Protein AF-A0A133Z8L7-F1 (afdb_monomer_lite)

Foldseek 3Di:
DDDDDDDDDDDDDDDDDPDPPPDPVVVVVVVVVVVVVVVVVVVVVVVVVVVVVLVVVVVVVPDPDDDDDDDDPPDPPPDPPPLPDDAAFQQAQQPCLLADFQVCNDVRVDPQWAWPDWDAQPPDPDQWGIKTKTFRNPTDADPNNGGKIKIFTHGPVRRTFKIKIKDWCSSPPQPPDDPQCCVPPVVVQCVSCVSNQKADDPNPWDDDPDQVVFWDADPVRPHTAKGKDKTKDWIDHPPAIKIKIKMWMWGCNQQPPPPHNPVPITTMMMMMIGHD

Structure (mmCIF, N/CA/C/O backbone):
data_AF-A0A133Z8L7-F1
#
_entry.id   AF-A0A133Z8L7-F1
#
loop_
_atom_site.group_PDB
_atom_site.id
_atom_site.type_symbol
_atom_site.label_atom_id
_atom_site.label_alt_id
_atom_site.label_comp_id
_atom_site.label_asym_id
_atom_site.label_entity_id
_atom_site.label_seq_id
_atom_site.pdbx_PDB_ins_code
_atom_site.Cartn_x
_atom_site.Cartn_y
_atom_site.Cartn_z
_atom_site.occupancy
_atom_site.B_iso_or_equiv
_atom_site.auth_seq_id
_atom_site.auth_comp_id
_atom_site.auth_asym_id
_atom_site.auth_atom_id
_atom_site.pdbx_PDB_model_num
ATOM 1 N N . MET A 1 1 ? -44.909 71.729 -9.665 1.00 34.19 1 MET A N 1
ATOM 2 C CA . MET A 1 1 ? -45.108 71.783 -8.201 1.00 34.19 1 MET A CA 1
ATOM 3 C C . MET A 1 1 ? -45.955 70.594 -7.789 1.00 34.19 1 MET A C 1
ATOM 5 O O . MET A 1 1 ? -46.986 70.393 -8.405 1.00 34.19 1 MET A O 1
ATOM 9 N N . SER A 1 2 ? -45.444 69.851 -6.806 1.00 34.69 2 SER A N 1
ATOM 10 C CA . SER A 1 2 ? -46.073 68.876 -5.900 1.00 34.69 2 SER A CA 1
ATOM 11 C C . SER A 1 2 ? -46.945 67.725 -6.421 1.00 34.69 2 SER A C 1
ATOM 13 O O . SER A 1 2 ? -47.842 67.872 -7.238 1.00 34.69 2 SER A O 1
ATOM 15 N N . ALA A 1 3 ? -46.627 66.562 -5.854 1.00 39.72 3 ALA A N 1
ATOM 16 C CA . ALA A 1 3 ? -47.254 65.259 -5.996 1.00 39.72 3 ALA A CA 1
ATOM 17 C C . ALA A 1 3 ? -48.658 65.188 -5.376 1.00 39.72 3 ALA A C 1
ATOM 19 O O . ALA A 1 3 ? -48.915 65.903 -4.415 1.00 39.72 3 ALA A O 1
ATOM 20 N N . ASP A 1 4 ? -49.480 64.227 -5.824 1.00 34.72 4 ASP A N 1
ATOM 21 C CA . ASP A 1 4 ? -50.024 63.233 -4.889 1.00 34.72 4 ASP A CA 1
ATOM 22 C C . ASP A 1 4 ? -50.557 61.946 -5.554 1.00 34.72 4 ASP A C 1
ATOM 24 O O . ASP A 1 4 ? -50.997 61.930 -6.703 1.00 34.72 4 ASP A O 1
ATOM 28 N N . LYS A 1 5 ? -50.440 60.844 -4.804 1.00 38.72 5 LYS A N 1
ATOM 29 C CA . LYS A 1 5 ? -50.777 59.442 -5.136 1.00 38.72 5 LYS A CA 1
ATOM 30 C C . LYS A 1 5 ? -52.279 59.149 -4.964 1.00 38.72 5 LYS A C 1
ATOM 32 O O . LYS A 1 5 ? -52.845 59.610 -3.987 1.00 38.72 5 LYS A O 1
ATOM 37 N N . HIS A 1 6 ? -52.861 58.220 -5.744 1.00 33.19 6 HIS A N 1
ATOM 38 C CA . HIS A 1 6 ? -53.142 56.823 -5.317 1.00 33.19 6 HIS A CA 1
ATOM 39 C C . HIS A 1 6 ? -53.979 55.987 -6.324 1.00 33.19 6 HIS A C 1
ATOM 41 O O . HIS A 1 6 ? -54.926 56.461 -6.934 1.00 33.19 6 HIS A O 1
ATOM 47 N N . THR A 1 7 ? -53.639 54.685 -6.365 1.00 32.53 7 THR A N 1
ATOM 48 C CA . THR A 1 7 ? -54.426 53.474 -6.724 1.00 32.53 7 THR A CA 1
ATOM 49 C C . THR A 1 7 ? -55.062 53.300 -8.113 1.00 32.53 7 THR A C 1
ATOM 51 O O . THR A 1 7 ? -56.036 53.959 -8.438 1.00 32.53 7 THR A O 1
ATOM 54 N N . SER A 1 8 ? -54.727 52.200 -8.810 1.00 31.52 8 SER A N 1
ATOM 55 C CA . SER A 1 8 ? -55.459 50.916 -8.699 1.00 31.52 8 SER A CA 1
ATOM 56 C C . SER A 1 8 ? -55.074 49.902 -9.800 1.00 31.52 8 SER A C 1
ATOM 58 O O . SER A 1 8 ? -55.154 50.194 -10.984 1.00 31.52 8 SER A O 1
ATOM 60 N N . ARG A 1 9 ? -54.731 48.684 -9.349 1.00 32.88 9 ARG A N 1
ATOM 61 C CA . ARG A 1 9 ? -54.970 47.353 -9.953 1.00 32.88 9 ARG A CA 1
ATOM 62 C C . ARG A 1 9 ? -54.497 47.041 -11.386 1.00 32.88 9 ARG A C 1
ATOM 64 O O . ARG A 1 9 ? -55.191 47.284 -12.362 1.00 32.88 9 ARG A O 1
ATOM 71 N N . GLY A 1 10 ? -53.436 46.231 -11.453 1.00 29.94 10 GLY A N 1
ATOM 72 C CA . GLY A 1 10 ? -53.222 45.233 -12.506 1.00 29.94 10 GLY A CA 1
ATOM 73 C C . GLY A 1 10 ? -53.004 43.856 -11.873 1.00 29.94 10 GLY A C 1
ATOM 74 O O . GLY A 1 10 ? -52.025 43.645 -11.159 1.00 29.94 10 GLY A O 1
ATOM 75 N N . ALA A 1 11 ? -53.947 42.937 -12.078 1.00 37.91 11 ALA A N 1
ATOM 76 C CA . ALA A 1 11 ? -53.852 41.547 -11.651 1.00 37.91 11 ALA A CA 1
ATOM 77 C C . ALA A 1 11 ? -52.953 40.766 -12.621 1.00 37.91 11 ALA A C 1
ATOM 79 O O . ALA A 1 11 ? -53.280 40.635 -13.795 1.00 37.91 11 ALA A O 1
ATOM 80 N N . HIS A 1 12 ? -51.852 40.201 -12.121 1.00 34.00 12 HIS A N 1
ATOM 81 C CA . HIS A 1 12 ? -51.110 39.155 -12.822 1.00 34.00 12 HIS A CA 1
ATOM 82 C C . HIS A 1 12 ? -51.010 37.913 -11.937 1.00 34.00 12 HIS A C 1
ATOM 84 O O . HIS A 1 12 ? -50.351 37.904 -10.896 1.00 34.00 12 HIS A O 1
ATOM 90 N N . SER A 1 13 ? -51.686 36.855 -12.380 1.00 32.34 13 SER A N 1
ATOM 91 C CA . SER A 1 13 ? -51.597 35.501 -11.847 1.00 32.34 13 SER A CA 1
ATOM 92 C C . SER A 1 13 ? -50.155 34.992 -11.924 1.00 32.34 13 SER A C 1
ATOM 94 O O . SER A 1 13 ? -49.625 34.767 -13.012 1.00 32.34 13 SER A O 1
ATOM 96 N N . LYS A 1 14 ? -49.518 34.778 -10.770 1.00 34.56 14 LYS A N 1
ATOM 97 C CA . LYS A 1 14 ? -48.261 34.030 -10.674 1.00 34.56 14 LYS A CA 1
ATOM 98 C C . LYS A 1 14 ? -48.587 32.552 -10.487 1.00 34.56 14 LYS A C 1
ATOM 100 O O . LYS A 1 14 ? -48.992 32.137 -9.406 1.00 34.56 14 LYS A O 1
ATOM 105 N N . THR A 1 15 ? -48.375 31.748 -11.521 1.00 35.81 15 THR A N 1
ATOM 106 C CA . THR A 1 15 ? -48.258 30.293 -11.382 1.00 35.81 15 THR A CA 1
ATOM 107 C C . THR A 1 15 ? -47.045 29.988 -10.492 1.00 35.81 15 THR A C 1
ATOM 109 O O . THR A 1 15 ? -45.957 30.518 -10.746 1.00 35.81 15 THR A O 1
ATOM 112 N N . PRO A 1 16 ? -47.167 29.161 -9.439 1.00 35.22 16 PRO A N 1
ATOM 113 C CA . PRO A 1 16 ? -46.033 28.851 -8.584 1.00 35.22 16 PRO A CA 1
ATOM 114 C C . PRO A 1 16 ? -45.044 27.956 -9.337 1.00 35.22 16 PRO A C 1
ATOM 116 O O . PRO A 1 16 ? -45.338 26.826 -9.729 1.00 35.22 16 PRO A O 1
ATOM 119 N N . ARG A 1 17 ? -43.832 28.476 -9.533 1.00 37.19 17 ARG A N 1
ATOM 120 C CA . ARG A 1 17 ? -42.696 27.772 -10.130 1.00 37.19 17 ARG A CA 1
ATOM 121 C C . ARG A 1 17 ? -42.283 26.633 -9.184 1.00 37.19 17 ARG A C 1
ATOM 123 O O . ARG A 1 17 ? -41.682 26.883 -8.139 1.00 37.19 17 ARG A O 1
ATOM 130 N N . LYS A 1 18 ? -42.619 25.380 -9.525 1.00 37.84 18 LYS A N 1
ATOM 131 C CA . LYS A 1 18 ? -42.162 24.177 -8.800 1.00 37.84 18 LYS A CA 1
ATOM 132 C C . LYS A 1 18 ? -40.631 24.199 -8.705 1.00 37.84 18 LYS A C 1
ATOM 134 O O . LYS A 1 18 ? -39.939 24.056 -9.713 1.00 37.84 18 LYS A O 1
ATOM 139 N N . LYS A 1 19 ? -40.093 24.363 -7.492 1.00 36.50 19 LYS A N 1
ATOM 140 C CA . LYS A 1 19 ? -38.664 24.171 -7.208 1.00 36.50 19 LYS A CA 1
ATOM 141 C C . LYS A 1 19 ? -38.313 22.709 -7.516 1.00 36.50 19 LYS A C 1
ATOM 143 O O . LYS A 1 19 ? -38.781 21.808 -6.823 1.00 36.50 19 LYS A O 1
ATOM 148 N N . ARG A 1 20 ? -37.511 22.463 -8.561 1.00 41.25 20 ARG A N 1
ATOM 149 C CA . ARG A 1 20 ? -36.904 21.146 -8.821 1.00 41.25 20 ARG A CA 1
ATOM 150 C C . ARG A 1 20 ? -36.040 20.795 -7.609 1.00 41.25 20 ARG A C 1
ATOM 152 O O . ARG A 1 20 ? -35.029 21.451 -7.368 1.00 41.25 20 ARG A O 1
ATOM 159 N N . LYS A 1 21 ? -36.445 19.782 -6.838 1.00 36.59 21 LYS A N 1
ATOM 160 C CA . LYS A 1 21 ? -35.578 19.138 -5.847 1.00 36.59 21 LYS A CA 1
ATOM 161 C C . LYS A 1 21 ? -34.395 18.539 -6.616 1.00 36.59 21 LYS A C 1
ATOM 163 O O . LYS A 1 21 ? -34.559 17.541 -7.310 1.00 36.59 21 LYS A O 1
ATOM 168 N N . PHE A 1 22 ? -33.228 19.181 -6.568 1.00 43.06 22 PHE A N 1
ATOM 169 C CA . PHE A 1 22 ? -31.990 18.555 -7.032 1.00 43.06 22 PHE A CA 1
ATOM 170 C C . PHE A 1 22 ? -31.736 17.337 -6.142 1.00 43.06 22 PHE A C 1
ATOM 172 O O . PHE A 1 22 ? -31.654 17.480 -4.923 1.00 43.06 22 PHE A O 1
ATOM 179 N N . SER A 1 23 ? -31.702 16.152 -6.756 1.00 45.41 23 SER A N 1
ATOM 180 C CA . SER A 1 23 ? -31.707 14.874 -6.045 1.00 45.41 23 SER A CA 1
ATOM 181 C C . SER A 1 23 ? -30.565 14.781 -5.026 1.00 45.41 23 SER A C 1
ATOM 183 O O . SER A 1 23 ? -29.402 15.064 -5.326 1.00 45.41 23 SER A O 1
ATOM 185 N N . GLU A 1 24 ? -30.903 14.360 -3.810 1.00 46.41 24 GLU A N 1
ATOM 186 C CA . GLU A 1 24 ? -29.969 14.151 -2.698 1.00 46.41 24 GLU A CA 1
ATOM 187 C C . GLU A 1 24 ? -28.884 13.107 -3.032 1.00 46.41 24 GLU A C 1
ATOM 189 O O . GLU A 1 24 ? -27.786 13.140 -2.472 1.00 46.41 24 GLU A O 1
ATOM 194 N N . ALA A 1 25 ? -29.137 12.260 -4.036 1.00 42.44 25 ALA A N 1
ATOM 195 C CA . ALA A 1 25 ? -28.192 11.293 -4.586 1.00 42.44 25 ALA A CA 1
ATOM 196 C C . ALA A 1 25 ? -26.920 11.944 -5.172 1.00 42.44 25 ALA A C 1
ATOM 198 O O . ALA A 1 25 ? -25.820 11.420 -4.992 1.00 42.44 25 ALA A O 1
ATOM 199 N N . VAL A 1 26 ? -27.026 13.122 -5.802 1.00 41.94 26 VAL A N 1
ATOM 200 C CA . VAL A 1 26 ? -25.873 13.806 -6.429 1.00 41.94 26 VAL A CA 1
ATOM 201 C C . VAL A 1 26 ? -24.962 14.464 -5.383 1.00 41.94 26 VAL A C 1
ATOM 203 O O . VAL A 1 26 ? -23.740 14.475 -5.537 1.00 41.94 26 VAL A O 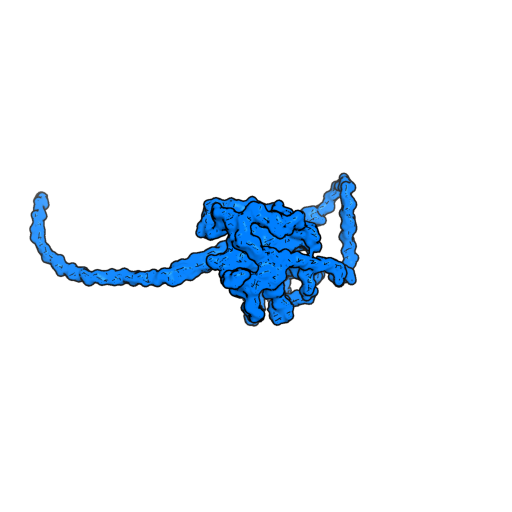1
ATOM 206 N N . ARG A 1 27 ? -25.526 14.955 -4.269 1.00 43.31 27 ARG A N 1
ATOM 207 C CA . ARG A 1 27 ? -24.745 15.527 -3.153 1.00 43.31 27 ARG A CA 1
ATOM 208 C C . ARG A 1 27 ? -24.001 14.453 -2.357 1.00 43.31 27 ARG A C 1
ATOM 210 O O . ARG A 1 27 ? -22.868 14.690 -1.947 1.00 43.31 27 ARG A O 1
AT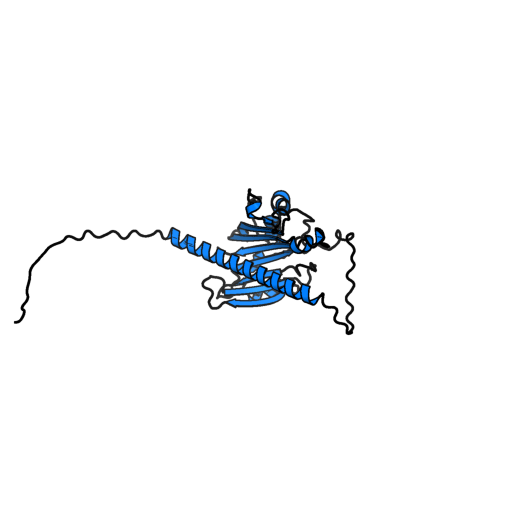OM 217 N N . LYS A 1 28 ? -24.600 13.270 -2.183 1.00 44.59 28 LYS A N 1
ATOM 218 C CA . LYS A 1 28 ? -23.979 12.141 -1.467 1.00 44.59 28 LYS A CA 1
ATOM 219 C C . LYS A 1 28 ? -22.809 11.533 -2.255 1.00 44.59 28 LYS A C 1
ATOM 221 O O . LYS A 1 28 ? -21.804 11.163 -1.656 1.00 44.59 28 LYS A O 1
ATOM 226 N N . ARG A 1 29 ? -22.893 11.520 -3.593 1.00 39.19 29 ARG A N 1
ATOM 227 C CA . ARG A 1 29 ? -21.812 11.053 -4.483 1.00 39.19 29 ARG A CA 1
ATOM 228 C C . ARG A 1 29 ? -20.609 12.003 -4.505 1.00 39.19 29 ARG A C 1
ATOM 230 O O . ARG A 1 29 ? -19.481 11.536 -4.435 1.00 39.19 29 ARG A O 1
ATOM 237 N N . ARG A 1 30 ? -20.838 13.325 -4.507 1.00 40.81 30 ARG A N 1
ATOM 238 C CA . ARG A 1 30 ? -19.754 14.328 -4.458 1.00 40.81 30 ARG A CA 1
ATOM 239 C C . ARG A 1 30 ? -18.969 14.313 -3.144 1.00 40.81 30 ARG A C 1
ATOM 241 O O . ARG A 1 30 ? -17.760 14.455 -3.189 1.00 40.81 30 ARG A O 1
ATOM 248 N N . ARG A 1 31 ? -19.611 14.098 -1.989 1.00 47.97 31 ARG A N 1
ATOM 249 C CA . ARG A 1 31 ? -18.897 14.044 -0.694 1.00 47.97 31 ARG A CA 1
ATOM 250 C C . ARG A 1 31 ? -17.983 12.823 -0.560 1.00 47.97 31 ARG A C 1
ATOM 252 O O . ARG A 1 31 ? -16.899 12.949 -0.012 1.00 47.97 31 ARG A O 1
ATOM 259 N N . ARG A 1 32 ? -18.397 11.674 -1.108 1.00 50.97 32 ARG A N 1
ATOM 260 C CA . ARG A 1 32 ? -17.563 10.461 -1.155 1.00 50.97 32 ARG A CA 1
ATOM 261 C C . ARG A 1 32 ? -16.358 10.642 -2.076 1.00 50.97 32 ARG A C 1
ATOM 263 O O . ARG A 1 32 ? -15.251 10.313 -1.685 1.00 50.97 32 ARG A O 1
ATOM 270 N N . LEU A 1 33 ? -16.571 11.249 -3.245 1.00 42.00 33 LEU A N 1
ATOM 271 C CA . LEU A 1 33 ? -15.492 11.544 -4.189 1.00 42.00 33 LEU A CA 1
ATOM 272 C C . LEU A 1 33 ? -14.469 12.539 -3.610 1.00 42.00 33 LEU A C 1
ATOM 274 O O . LEU A 1 33 ? -13.278 12.374 -3.818 1.00 42.00 33 LEU A O 1
ATOM 278 N N . ILE A 1 34 ? -14.923 13.551 -2.860 1.00 51.44 34 ILE A N 1
ATOM 279 C CA . ILE A 1 34 ? -14.042 14.562 -2.251 1.00 51.44 34 ILE A CA 1
ATOM 280 C C . ILE A 1 34 ? -13.188 13.962 -1.127 1.00 51.44 34 ILE A C 1
ATOM 282 O O . ILE A 1 34 ? -12.003 14.258 -1.068 1.00 51.44 34 ILE A O 1
ATOM 286 N N . GLY A 1 35 ? -13.748 13.092 -0.277 1.00 52.22 35 GLY A N 1
ATOM 287 C CA . GLY A 1 35 ? -12.958 12.398 0.751 1.00 52.22 35 GLY A CA 1
ATOM 288 C C . GLY A 1 35 ? -11.857 11.521 0.148 1.00 52.22 35 GLY A C 1
ATOM 289 O O . GLY A 1 35 ? -10.722 11.558 0.608 1.00 52.22 35 GLY A O 1
ATOM 290 N N . ILE A 1 36 ? -12.174 10.808 -0.936 1.00 56.56 36 ILE A N 1
ATOM 291 C CA . ILE A 1 36 ? -11.217 9.965 -1.666 1.00 56.56 36 ILE A CA 1
ATOM 292 C C . ILE A 1 36 ? -10.142 10.817 -2.354 1.00 56.56 36 ILE A C 1
ATOM 294 O O . ILE A 1 36 ? -8.965 10.506 -2.242 1.00 56.56 36 ILE A O 1
ATOM 298 N N . ILE A 1 37 ? -10.512 11.938 -2.983 1.00 52.22 37 ILE A N 1
ATOM 299 C CA . ILE A 1 37 ? -9.558 12.870 -3.611 1.00 52.22 37 ILE A CA 1
ATOM 300 C C . ILE A 1 37 ? -8.614 13.501 -2.579 1.00 52.22 37 ILE A C 1
ATOM 302 O O . ILE A 1 37 ? -7.444 13.705 -2.879 1.00 52.22 37 ILE A O 1
ATOM 306 N N . VAL A 1 38 ? -9.085 13.799 -1.366 1.00 58.09 38 VAL A N 1
ATOM 307 C CA . VAL A 1 38 ? -8.232 14.349 -0.298 1.00 58.09 38 VAL A CA 1
ATOM 308 C C . VAL A 1 38 ? -7.286 13.284 0.261 1.00 58.09 38 VAL A C 1
ATOM 310 O O . VAL A 1 38 ? -6.127 13.593 0.507 1.00 58.09 38 VAL A O 1
ATOM 313 N N . ILE A 1 39 ? -7.728 12.028 0.389 1.00 62.94 39 ILE A N 1
ATOM 314 C CA . ILE A 1 39 ? -6.850 10.900 0.746 1.00 62.94 39 ILE A CA 1
ATOM 315 C C . ILE A 1 39 ? -5.806 10.672 -0.353 1.00 62.94 39 ILE A C 1
ATOM 317 O O . ILE A 1 39 ? -4.627 10.543 -0.045 1.00 62.94 39 ILE A O 1
ATOM 321 N N . LEU A 1 40 ? -6.210 10.712 -1.625 1.00 56.94 40 LEU A N 1
ATOM 322 C CA . LEU A 1 40 ? -5.298 10.623 -2.763 1.00 56.94 40 LEU A CA 1
ATOM 323 C C . LEU A 1 40 ? -4.281 11.776 -2.744 1.00 56.94 40 LEU A C 1
ATOM 325 O O . LEU A 1 40 ? -3.096 11.542 -2.923 1.00 56.94 40 LEU A O 1
ATOM 329 N N . LEU A 1 41 ? -4.714 13.007 -2.452 1.00 52.12 41 LEU A N 1
ATOM 330 C CA . LEU A 1 41 ? -3.825 14.166 -2.318 1.00 52.12 41 LEU A CA 1
ATOM 331 C C . LEU A 1 41 ? -2.892 14.065 -1.107 1.00 52.12 41 LEU A C 1
ATOM 333 O O . LEU A 1 41 ? -1.749 14.488 -1.208 1.00 52.12 41 LEU A O 1
ATOM 337 N N . LEU A 1 42 ? -3.330 13.496 0.017 1.00 62.50 42 LEU A N 1
ATOM 338 C CA . LEU A 1 42 ? -2.466 13.256 1.177 1.00 62.50 42 LEU A CA 1
ATOM 339 C C . LEU A 1 42 ? -1.431 12.165 0.896 1.00 62.50 42 LEU A C 1
ATOM 341 O O . LEU A 1 42 ? -0.278 12.319 1.287 1.00 62.50 42 LEU A O 1
ATOM 345 N N . VAL A 1 43 ? -1.813 11.108 0.176 1.00 61.00 43 VAL A N 1
ATOM 346 C CA . VAL A 1 43 ? -0.886 10.064 -0.282 1.00 61.00 43 VAL A CA 1
ATOM 347 C C . VAL A 1 43 ? 0.107 10.646 -1.290 1.00 61.00 43 VAL A C 1
ATOM 349 O O . VAL A 1 43 ? 1.306 10.468 -1.115 1.00 61.00 43 VAL A O 1
ATOM 352 N N . ILE A 1 44 ? -0.350 11.437 -2.265 1.00 59.56 44 ILE A N 1
ATOM 353 C CA . ILE A 1 44 ? 0.521 12.131 -3.228 1.00 59.56 44 ILE A CA 1
ATOM 354 C C . ILE A 1 44 ? 1.460 13.115 -2.510 1.00 59.56 44 ILE A C 1
ATOM 356 O O . ILE A 1 44 ? 2.656 13.120 -2.780 1.00 59.56 44 ILE A O 1
ATOM 360 N N . CYS A 1 45 ? 0.976 13.912 -1.554 1.00 56.16 45 CYS A N 1
ATOM 361 C CA . CYS A 1 45 ? 1.823 14.814 -0.765 1.00 56.16 45 CYS A CA 1
ATOM 362 C C . CYS A 1 45 ? 2.826 14.056 0.119 1.00 56.16 45 CYS A C 1
ATOM 364 O O . CYS A 1 45 ? 3.958 14.510 0.271 1.00 56.16 45 CYS A O 1
ATOM 366 N N . ALA A 1 46 ? 2.452 12.900 0.674 1.00 58.84 46 ALA A N 1
ATOM 367 C CA . ALA A 1 46 ? 3.357 12.045 1.440 1.00 58.84 46 ALA A CA 1
ATOM 368 C C . ALA A 1 46 ? 4.427 11.393 0.548 1.00 58.84 46 ALA A C 1
ATOM 370 O O . ALA A 1 46 ? 5.581 11.296 0.962 1.00 58.84 46 ALA A O 1
ATOM 371 N N . VAL A 1 47 ? 4.076 11.012 -0.684 1.00 58.06 47 VAL A N 1
ATOM 372 C CA . VAL A 1 47 ? 5.015 10.499 -1.694 1.00 58.06 47 VAL A CA 1
ATOM 373 C C . VAL A 1 47 ? 5.957 11.606 -2.176 1.00 58.06 47 VAL A C 1
ATOM 375 O O . VAL A 1 47 ? 7.163 11.390 -2.223 1.00 58.06 47 VAL A O 1
ATOM 378 N N . LEU A 1 48 ? 5.458 12.819 -2.435 1.00 43.91 48 LEU A N 1
ATOM 379 C CA . LEU A 1 48 ? 6.290 13.972 -2.808 1.00 43.91 48 LEU A CA 1
ATOM 380 C C . LEU A 1 48 ? 7.228 14.408 -1.669 1.00 43.91 48 LEU A C 1
ATOM 382 O O . LEU A 1 48 ? 8.389 14.727 -1.919 1.00 43.91 48 LEU A O 1
ATOM 386 N N . ALA A 1 49 ? 6.775 14.373 -0.413 1.00 50.75 49 ALA A N 1
ATOM 387 C CA . ALA A 1 49 ? 7.625 14.634 0.751 1.00 50.75 49 ALA A CA 1
ATOM 388 C C . ALA A 1 49 ? 8.634 13.497 1.011 1.00 50.75 49 ALA A C 1
ATOM 390 O O . ALA A 1 49 ? 9.766 13.758 1.421 1.00 50.75 49 ALA A O 1
ATOM 391 N N . GLY A 1 50 ? 8.256 12.243 0.746 1.00 49.47 50 GLY A N 1
ATOM 392 C CA . GLY A 1 50 ? 9.156 11.087 0.779 1.00 49.47 50 GLY A CA 1
ATOM 393 C C . GLY A 1 50 ? 10.251 11.183 -0.285 1.00 49.47 50 GLY A C 1
ATOM 394 O O . GLY A 1 50 ? 11.429 11.056 0.039 1.00 49.47 50 GLY A O 1
ATOM 395 N N . GLY A 1 51 ? 9.881 11.526 -1.522 1.00 44.12 51 GLY A N 1
ATOM 396 C CA . GLY A 1 51 ? 10.817 11.797 -2.614 1.00 44.12 51 GLY A CA 1
ATOM 397 C C . GLY A 1 51 ? 11.738 12.988 -2.332 1.00 44.12 51 GLY A C 1
ATOM 398 O O . GLY A 1 51 ? 12.919 12.936 -2.662 1.00 44.12 51 GLY A O 1
ATOM 399 N N . TYR A 1 52 ? 11.249 14.029 -1.647 1.00 38.56 52 TYR A N 1
ATOM 400 C CA . TYR A 1 52 ? 12.075 15.171 -1.241 1.00 38.56 52 TYR A CA 1
ATOM 401 C C . TYR A 1 52 ? 13.122 14.800 -0.174 1.00 38.56 52 TYR A C 1
ATOM 403 O O . TYR A 1 52 ? 14.266 15.241 -0.265 1.00 38.56 52 TYR A O 1
ATOM 411 N N . ASN A 1 53 ? 12.780 13.951 0.803 1.00 45.59 53 ASN A N 1
ATOM 412 C CA . ASN A 1 53 ? 13.753 13.470 1.794 1.00 45.59 53 ASN A CA 1
ATOM 413 C C . ASN A 1 53 ? 14.813 12.552 1.163 1.00 45.59 53 ASN A C 1
ATOM 415 O O . ASN A 1 53 ? 15.991 12.680 1.486 1.00 45.59 53 ASN A O 1
ATOM 419 N N . VAL A 1 54 ? 14.429 11.697 0.208 1.00 47.56 54 VAL A N 1
ATOM 420 C CA . VAL A 1 54 ? 15.381 10.868 -0.557 1.00 47.56 54 VAL A CA 1
ATOM 421 C C . VAL A 1 54 ? 16.283 11.734 -1.449 1.00 47.56 54 VAL A C 1
ATOM 423 O O . VAL A 1 54 ? 17.482 11.486 -1.526 1.00 47.56 54 VAL A O 1
ATOM 426 N N . TYR A 1 55 ? 15.760 12.800 -2.063 1.00 35.41 55 TYR A N 1
ATOM 427 C CA . TYR A 1 55 ? 16.550 13.735 -2.877 1.00 35.41 55 TYR A CA 1
ATOM 428 C C . TYR A 1 55 ? 17.614 14.500 -2.062 1.00 35.41 55 TYR A C 1
ATOM 430 O O . TYR A 1 55 ? 18.744 14.669 -2.526 1.00 35.41 55 TYR A O 1
ATOM 438 N N . VAL A 1 56 ? 17.290 14.932 -0.837 1.00 45.06 56 VAL A N 1
ATOM 439 C CA . VAL A 1 56 ? 18.247 15.616 0.056 1.00 45.06 56 VAL A CA 1
ATOM 440 C C . VAL A 1 56 ? 19.290 14.638 0.624 1.00 45.06 56 VAL A C 1
ATOM 442 O O . VAL A 1 56 ? 20.464 14.994 0.717 1.00 45.06 56 VAL A O 1
ATOM 445 N N . ASP A 1 57 ? 18.904 13.395 0.929 1.00 43.53 57 ASP A N 1
ATOM 446 C CA . ASP A 1 57 ? 19.815 12.368 1.463 1.00 43.53 57 ASP A CA 1
ATOM 447 C C . ASP A 1 57 ? 20.783 11.815 0.393 1.00 43.53 57 ASP A C 1
ATOM 449 O O . ASP A 1 57 ? 21.930 11.480 0.692 1.00 43.53 57 ASP A O 1
ATOM 453 N N . VAL A 1 58 ? 20.374 11.794 -0.883 1.00 42.59 58 VAL A N 1
ATOM 454 C CA . VAL A 1 58 ? 21.261 11.452 -2.010 1.00 42.59 58 VAL A CA 1
ATOM 455 C C . VAL A 1 58 ? 22.308 12.547 -2.247 1.00 42.59 58 VAL A C 1
ATOM 457 O O . VAL A 1 58 ? 23.473 12.220 -2.439 1.00 42.59 58 VAL A O 1
ATOM 460 N N . GLN A 1 59 ? 21.969 13.837 -2.159 1.00 38.41 59 GLN A N 1
ATOM 461 C CA . GLN A 1 59 ? 22.970 14.915 -2.286 1.00 38.41 59 GLN A CA 1
ATOM 462 C C . GLN A 1 59 ? 23.943 14.965 -1.090 1.00 38.41 59 GLN A C 1
ATOM 464 O O . GLN A 1 59 ? 25.132 15.221 -1.279 1.00 38.41 59 GLN A O 1
ATOM 469 N N . GLY A 1 60 ? 23.472 14.663 0.127 1.00 39.12 60 GLY A N 1
ATOM 470 C CA . GLY A 1 60 ? 24.303 14.640 1.339 1.00 39.12 60 GLY A CA 1
ATOM 471 C C . GLY A 1 60 ? 25.345 13.513 1.385 1.00 39.12 60 GLY A C 1
ATOM 472 O O . GLY A 1 60 ? 26.339 13.631 2.096 1.00 39.12 60 GLY A O 1
ATOM 473 N N . LYS A 1 61 ? 25.159 12.440 0.605 1.00 42.66 61 LYS A N 1
ATOM 474 C CA . LYS A 1 61 ? 26.072 11.280 0.560 1.00 42.66 61 LYS A CA 1
ATOM 475 C C . LYS A 1 61 ? 27.154 11.359 -0.526 1.00 42.66 61 LYS A C 1
ATOM 477 O O . LYS A 1 61 ? 28.019 10.488 -0.559 1.00 42.66 61 LYS A O 1
ATOM 482 N N . TYR A 1 62 ? 27.157 12.394 -1.375 1.00 37.00 62 TYR A N 1
ATOM 483 C CA . TYR A 1 62 ? 28.151 12.569 -2.452 1.00 37.00 62 TYR A CA 1
ATOM 484 C C . TYR A 1 62 ? 29.079 13.786 -2.295 1.00 37.00 62 TYR A C 1
ATOM 486 O O . TYR A 1 62 ? 29.885 14.053 -3.186 1.00 37.00 62 TYR A O 1
ATOM 494 N N . THR A 1 63 ? 29.047 14.502 -1.169 1.00 35.50 63 THR A N 1
ATOM 495 C CA . THR A 1 63 ? 30.117 15.454 -0.830 1.00 35.50 63 THR A CA 1
ATOM 496 C C . THR A 1 63 ? 31.198 14.742 -0.013 1.00 35.50 63 THR A C 1
ATOM 498 O O . THR A 1 63 ? 30.914 14.340 1.116 1.00 35.50 63 THR A O 1
ATOM 501 N N . PRO A 1 64 ? 32.435 14.571 -0.522 1.00 35.53 64 PRO A N 1
ATOM 502 C CA . PRO A 1 64 ? 33.515 14.008 0.272 1.00 35.53 64 PRO A CA 1
ATOM 503 C C . PRO A 1 64 ? 33.956 15.062 1.291 1.00 35.53 64 PRO A C 1
ATOM 505 O O . PRO A 1 64 ? 34.752 15.948 0.988 1.00 35.53 64 PRO A O 1
ATOM 508 N N . SER A 1 65 ? 33.410 14.990 2.500 1.00 32.22 65 SER A N 1
ATOM 509 C CA . SER A 1 65 ? 33.927 15.728 3.647 1.00 32.22 65 SER A CA 1
ATOM 510 C C . SER A 1 65 ? 34.776 14.776 4.478 1.00 32.22 65 SER A C 1
ATOM 512 O O . SER A 1 65 ? 34.276 13.891 5.165 1.00 32.22 65 SER A O 1
ATOM 514 N N . SER A 1 66 ? 36.087 14.947 4.350 1.00 40.50 66 SER A N 1
ATOM 515 C CA . SER A 1 66 ? 37.083 14.466 5.296 1.00 40.50 66 SER A CA 1
ATOM 516 C C . SER A 1 66 ? 36.778 15.041 6.679 1.00 40.50 66 SER A C 1
ATOM 518 O O . SER A 1 66 ? 36.822 16.257 6.832 1.00 40.50 66 SER A O 1
ATOM 520 N N . ASP A 1 67 ? 36.425 14.197 7.645 1.00 29.84 67 ASP A N 1
ATOM 521 C CA . ASP A 1 67 ? 37.072 14.146 8.962 1.00 29.84 67 ASP A CA 1
ATOM 522 C C . ASP A 1 67 ? 36.420 13.086 9.862 1.00 29.84 67 ASP A C 1
ATOM 524 O O . ASP A 1 67 ? 35.224 12.806 9.809 1.00 29.84 67 ASP A O 1
ATOM 528 N N . ALA A 1 68 ? 37.279 12.433 10.636 1.00 33.38 68 ALA A N 1
ATOM 529 C CA . ALA A 1 68 ? 37.051 11.188 11.347 1.00 33.38 68 ALA A CA 1
ATOM 530 C C . ALA A 1 68 ? 36.107 11.302 12.555 1.00 33.38 68 ALA A C 1
ATOM 532 O O . ALA A 1 68 ? 36.289 12.177 13.397 1.00 33.38 68 ALA A O 1
ATOM 533 N N . ALA A 1 69 ? 35.219 10.316 12.720 1.00 30.52 69 ALA A N 1
ATOM 534 C CA . ALA A 1 69 ? 34.955 9.681 14.013 1.00 30.52 69 ALA A CA 1
ATOM 535 C C . ALA A 1 69 ? 34.210 8.348 13.824 1.00 30.52 69 ALA A C 1
ATOM 537 O O . ALA A 1 69 ? 33.141 8.271 13.227 1.00 30.52 69 ALA A O 1
ATOM 538 N N . ASP A 1 70 ? 34.850 7.318 14.356 1.00 35.31 70 ASP A N 1
ATOM 539 C CA . ASP A 1 70 ? 34.450 5.933 14.560 1.00 35.31 70 ASP A CA 1
ATOM 540 C C . ASP A 1 70 ? 32.941 5.698 14.800 1.00 35.31 70 ASP A C 1
ATOM 542 O O . ASP A 1 70 ? 32.392 5.971 15.866 1.00 35.31 70 ASP A O 1
ATOM 546 N N . SER A 1 71 ? 32.276 5.130 13.797 1.00 30.88 71 SER A N 1
ATOM 547 C CA . SER A 1 71 ? 31.203 4.161 14.004 1.00 30.88 71 SER A CA 1
ATOM 548 C C . SER A 1 71 ? 31.313 3.139 12.881 1.00 30.88 71 SER A C 1
ATOM 550 O O . SER A 1 71 ? 31.375 3.482 11.700 1.00 30.88 71 SER A O 1
ATOM 552 N N . SER A 1 72 ? 31.438 1.875 13.256 1.00 29.75 72 SER A N 1
ATOM 553 C CA . SER A 1 72 ? 31.555 0.742 12.352 1.00 29.75 72 SER A CA 1
ATOM 554 C C . SER A 1 72 ? 30.286 0.592 11.507 1.00 29.75 72 SER A C 1
ATOM 556 O O . SER A 1 72 ? 29.363 -0.148 11.841 1.00 29.75 72 SER A O 1
ATOM 558 N N . ILE A 1 73 ? 30.258 1.288 10.370 1.00 30.45 73 ILE A N 1
ATOM 559 C CA . ILE A 1 73 ? 29.389 0.965 9.242 1.00 30.45 73 ILE A CA 1
ATOM 560 C C . ILE A 1 73 ? 29.867 -0.388 8.719 1.00 30.45 73 ILE A C 1
ATOM 562 O O . ILE A 1 73 ? 30.890 -0.500 8.043 1.00 30.45 73 ILE A O 1
ATOM 566 N N . VAL A 1 74 ? 29.138 -1.434 9.104 1.00 35.88 74 VAL A N 1
ATOM 567 C CA . VAL A 1 74 ? 29.217 -2.750 8.472 1.00 35.88 74 VAL A CA 1
ATOM 568 C C . VAL A 1 74 ? 29.024 -2.532 6.972 1.00 35.88 74 VAL A C 1
ATOM 570 O O . VAL A 1 74 ? 28.071 -1.880 6.547 1.00 35.88 74 VAL A O 1
ATOM 573 N N . GLY A 1 75 ? 30.016 -2.991 6.211 1.00 28.84 75 GLY A N 1
ATOM 574 C CA . GLY A 1 75 ? 30.270 -2.584 4.839 1.00 28.84 75 GLY A CA 1
ATOM 575 C C . GLY A 1 75 ? 29.076 -2.717 3.903 1.00 28.84 75 GLY A C 1
ATOM 576 O O . GLY A 1 75 ? 28.313 -3.681 3.946 1.00 28.84 75 GLY A O 1
ATOM 577 N N . VAL A 1 76 ? 28.980 -1.749 2.994 1.00 38.31 76 VAL A N 1
ATOM 578 C CA . VAL A 1 76 ? 28.288 -1.920 1.719 1.00 38.31 76 VAL A CA 1
ATOM 579 C C . VAL A 1 76 ? 29.056 -2.998 0.954 1.00 38.31 76 VAL A C 1
ATOM 581 O O . VAL A 1 76 ? 30.069 -2.717 0.319 1.00 38.31 76 VAL A O 1
ATOM 584 N N . SER A 1 77 ? 28.612 -4.248 1.069 1.00 31.83 77 SER A N 1
ATOM 585 C CA . SER A 1 77 ? 28.989 -5.276 0.108 1.00 31.83 77 SER A CA 1
ATOM 586 C C . SER A 1 77 ? 28.201 -5.025 -1.171 1.00 31.83 77 SER A C 1
ATOM 588 O O . SER A 1 77 ? 27.005 -5.309 -1.253 1.00 31.83 77 SER A O 1
ATOM 590 N N . ASP A 1 78 ? 28.902 -4.483 -2.164 1.00 41.66 78 ASP A N 1
ATOM 591 C CA . ASP A 1 78 ? 28.595 -4.685 -3.575 1.00 41.66 78 ASP A CA 1
ATOM 592 C C . ASP A 1 78 ? 28.721 -6.184 -3.872 1.00 41.66 78 ASP A C 1
ATOM 594 O O . ASP A 1 78 ? 29.784 -6.679 -4.241 1.00 41.66 78 ASP A O 1
ATOM 598 N N . ASP A 1 79 ? 27.636 -6.930 -3.679 1.00 32.31 79 ASP A N 1
ATOM 599 C CA . ASP A 1 79 ? 27.498 -8.235 -4.307 1.00 32.31 79 ASP A CA 1
ATOM 600 C C . ASP A 1 79 ? 26.085 -8.389 -4.873 1.00 32.31 79 ASP A C 1
ATOM 602 O O . ASP A 1 79 ? 25.075 -8.446 -4.167 1.00 32.31 79 ASP A O 1
ATOM 606 N N . ALA A 1 80 ? 26.011 -8.400 -6.200 1.00 45.94 80 ALA A N 1
ATOM 607 C CA . ALA A 1 80 ? 24.780 -8.566 -6.956 1.00 45.94 80 ALA A CA 1
ATOM 608 C C . ALA A 1 80 ? 24.325 -10.037 -7.030 1.00 45.94 80 ALA A C 1
ATOM 610 O O . ALA A 1 80 ? 23.389 -10.329 -7.774 1.00 45.94 80 ALA A O 1
ATOM 611 N N . SER A 1 81 ? 24.949 -10.955 -6.281 1.00 37.53 81 SER A N 1
ATOM 612 C CA . SER A 1 81 ? 24.690 -12.395 -6.391 1.00 37.53 81 SER A CA 1
ATOM 613 C C . SER A 1 81 ? 24.038 -13.077 -5.175 1.00 37.53 81 SER A C 1
ATOM 615 O O . SER A 1 81 ? 23.649 -14.233 -5.305 1.00 37.53 81 SER A O 1
ATOM 617 N N . ASP A 1 82 ? 23.781 -12.382 -4.056 1.00 37.19 82 ASP A N 1
ATOM 618 C CA . ASP A 1 82 ? 23.259 -13.017 -2.820 1.00 37.19 82 ASP A CA 1
ATOM 619 C C . ASP A 1 82 ? 21.850 -12.541 -2.393 1.00 37.19 82 ASP A C 1
ATOM 621 O O . ASP A 1 82 ? 21.539 -12.346 -1.219 1.00 37.19 82 ASP A O 1
ATOM 625 N N . ARG A 1 83 ? 20.959 -12.291 -3.364 1.00 48.81 83 ARG A N 1
ATOM 626 C CA . ARG A 1 83 ? 19.607 -11.746 -3.098 1.00 48.81 83 ARG A CA 1
ATOM 627 C C . ARG A 1 83 ? 18.502 -12.786 -2.892 1.00 48.81 83 ARG A C 1
ATOM 629 O O . ARG A 1 83 ? 17.357 -12.394 -2.694 1.00 48.81 83 ARG A O 1
ATOM 636 N N . SER A 1 84 ? 18.802 -14.085 -2.897 1.00 46.53 84 SER A N 1
ATOM 637 C CA . SER A 1 84 ? 17.774 -15.126 -2.729 1.00 46.53 84 SER A CA 1
ATOM 638 C C . SER A 1 84 ? 17.493 -15.533 -1.275 1.00 46.53 84 SER A C 1
ATOM 640 O O . SER A 1 84 ? 16.618 -16.365 -1.068 1.00 46.53 84 SER A O 1
ATOM 642 N N . ASN A 1 85 ? 18.202 -14.979 -0.279 1.00 44.94 85 ASN A N 1
ATOM 643 C CA . ASN A 1 85 ? 18.128 -15.447 1.118 1.00 44.94 85 ASN A CA 1
ATOM 644 C C . ASN A 1 85 ? 17.809 -14.366 2.172 1.00 44.94 85 ASN A C 1
ATOM 646 O O . ASN A 1 85 ? 17.843 -14.661 3.368 1.00 44.94 85 ASN A O 1
ATOM 650 N N . ALA A 1 86 ? 17.493 -13.126 1.779 1.00 52.84 86 ALA A N 1
ATOM 651 C CA . ALA A 1 86 ? 17.008 -12.140 2.747 1.00 52.84 86 ALA A CA 1
ATOM 652 C C . ALA A 1 86 ? 15.607 -12.561 3.241 1.00 52.84 86 ALA A C 1
ATOM 654 O O . ALA A 1 86 ? 14.750 -12.866 2.408 1.00 52.84 86 ALA A O 1
ATOM 655 N N . PRO A 1 87 ? 15.349 -12.614 4.563 1.00 58.41 87 PRO A N 1
ATOM 656 C CA . PRO A 1 87 ? 14.047 -13.028 5.071 1.00 58.41 87 PRO A CA 1
ATOM 657 C C . PRO A 1 87 ? 12.959 -12.075 4.566 1.00 58.41 87 PRO A C 1
ATOM 659 O O . PRO A 1 87 ? 13.133 -10.858 4.592 1.00 58.41 87 PRO A O 1
ATOM 662 N N . ALA A 1 88 ? 11.840 -12.631 4.104 1.00 79.94 88 ALA A N 1
ATOM 663 C CA . ALA A 1 88 ? 10.670 -11.846 3.731 1.00 79.94 88 ALA A CA 1
ATOM 664 C C . ALA A 1 88 ? 10.031 -11.218 4.979 1.00 79.94 88 ALA A C 1
ATOM 666 O O . ALA A 1 88 ? 9.996 -11.834 6.050 1.00 79.94 88 ALA A O 1
ATOM 667 N N . THR A 1 89 ? 9.501 -10.002 4.844 1.00 84.81 89 THR A N 1
ATOM 668 C CA . THR A 1 89 ? 8.736 -9.376 5.921 1.00 84.81 89 THR A CA 1
ATOM 669 C C . THR A 1 89 ? 7.412 -10.096 6.131 1.00 84.81 89 THR A C 1
ATOM 671 O O . THR A 1 89 ? 6.756 -10.550 5.188 1.00 84.81 89 THR A O 1
ATOM 674 N N . ARG A 1 90 ? 6.988 -10.169 7.389 1.00 86.75 90 ARG A N 1
ATOM 675 C CA . ARG A 1 90 ? 5.654 -10.628 7.753 1.00 86.75 90 ARG A CA 1
ATOM 676 C C . ARG A 1 90 ? 4.703 -9.443 7.716 1.00 86.75 90 ARG A C 1
ATOM 678 O O . ARG A 1 90 ? 4.836 -8.487 8.476 1.00 86.75 90 ARG A O 1
ATOM 685 N N . VAL A 1 91 ? 3.707 -9.534 6.843 1.00 91.12 91 VAL A N 1
ATOM 686 C CA . VAL A 1 91 ? 2.619 -8.557 6.797 1.00 91.12 91 VAL A CA 1
ATOM 687 C C . VAL A 1 91 ? 1.803 -8.673 8.095 1.00 91.12 91 VAL A C 1
ATOM 689 O O . VAL A 1 91 ? 1.332 -9.768 8.410 1.00 91.12 91 VAL A O 1
ATOM 692 N N . PRO A 1 92 ? 1.642 -7.586 8.870 1.00 91.44 92 PRO A N 1
ATOM 693 C CA . PRO A 1 92 ? 0.917 -7.628 10.133 1.00 91.44 92 PRO A CA 1
ATOM 694 C C . PRO A 1 92 ? -0.591 -7.766 9.906 1.00 91.44 92 PRO A C 1
ATOM 696 O O . PRO A 1 92 ? -1.161 -7.137 9.012 1.00 91.44 92 PRO A O 1
ATOM 699 N N . HIS A 1 93 ? -1.256 -8.526 10.775 1.00 93.88 93 HIS A N 1
ATOM 700 C CA . HIS A 1 93 ? -2.709 -8.673 10.765 1.00 93.88 93 HIS A CA 1
ATOM 701 C C . HIS A 1 93 ? -3.384 -7.445 11.407 1.00 93.88 93 HIS A C 1
ATOM 703 O O . HIS A 1 93 ? -3.731 -7.444 12.585 1.00 93.88 93 HIS A O 1
ATOM 709 N N . ILE A 1 94 ? -3.563 -6.373 10.633 1.00 95.81 94 ILE A N 1
ATOM 710 C CA . ILE A 1 94 ? -4.032 -5.071 11.138 1.00 95.81 94 ILE A CA 1
ATOM 711 C C . ILE A 1 94 ? -5.549 -4.854 11.059 1.00 95.81 94 ILE A C 1
ATOM 713 O O . ILE A 1 94 ? -6.028 -3.789 11.442 1.00 95.81 94 ILE A O 1
ATOM 717 N N . ALA A 1 95 ? -6.329 -5.818 10.563 1.00 96.44 95 ALA A N 1
ATOM 718 C CA . ALA A 1 95 ? -7.776 -5.646 10.403 1.00 96.44 95 ALA A CA 1
ATOM 719 C C . ALA A 1 95 ? -8.517 -5.393 11.730 1.00 96.44 95 ALA A C 1
ATOM 721 O O . ALA A 1 95 ? -9.475 -4.616 11.772 1.00 96.44 95 ALA A O 1
ATOM 722 N N . GLU A 1 96 ? -8.035 -5.989 12.822 1.00 95.19 96 GLU A N 1
ATOM 723 C CA . GLU A 1 96 ? -8.596 -5.810 14.166 1.00 95.19 96 GLU A CA 1
ATOM 724 C C . GLU A 1 96 ? -8.513 -4.365 14.667 1.00 95.19 96 GLU A C 1
ATOM 726 O O . GLU A 1 96 ? -9.422 -3.908 15.361 1.00 95.19 96 GLU A O 1
ATOM 731 N N . LEU A 1 97 ? -7.504 -3.609 14.216 1.00 96.19 97 LEU A N 1
ATOM 732 C CA . LEU A 1 97 ? -7.300 -2.220 14.615 1.00 96.19 97 LEU A CA 1
ATOM 733 C C . LEU A 1 97 ? -8.488 -1.323 14.252 1.00 96.19 97 LEU A C 1
ATOM 735 O O . LEU A 1 97 ? -8.715 -0.339 14.942 1.00 96.19 97 LEU A O 1
ATOM 739 N N . LEU A 1 98 ? -9.289 -1.655 13.229 1.00 94.56 98 LEU A N 1
ATOM 740 C CA . LEU A 1 98 ? -10.512 -0.902 12.887 1.00 94.56 98 LEU A CA 1
ATOM 741 C C . LEU A 1 98 ? -11.576 -0.929 14.003 1.00 94.56 98 LEU A C 1
ATOM 743 O O . LEU A 1 98 ? -12.516 -0.130 13.991 1.00 94.56 98 LEU A O 1
ATOM 747 N N . SER A 1 99 ? -11.451 -1.851 14.958 1.00 91.69 99 SER A N 1
ATOM 748 C CA . SER A 1 99 ? -12.328 -1.941 16.130 1.00 91.69 99 SER A CA 1
ATOM 749 C C . SER A 1 99 ? -11.728 -1.289 17.379 1.00 91.69 99 SER A C 1
ATOM 751 O O . SER A 1 99 ? -12.433 -1.178 18.380 1.00 91.69 99 SER A O 1
ATOM 753 N N . CYS A 1 100 ? -10.475 -0.833 17.315 1.00 94.12 100 CYS A N 1
ATOM 754 C CA . CYS A 1 100 ? -9.730 -0.289 18.444 1.00 94.12 100 CYS A CA 1
ATOM 755 C C . CYS A 1 100 ? -9.879 1.235 18.573 1.00 94.12 100 CYS A C 1
ATOM 757 O O . CYS A 1 100 ? -10.165 1.975 17.619 1.00 94.12 100 CYS A O 1
ATOM 759 N N . SER A 1 101 ? -9.630 1.712 19.785 1.00 95.25 101 SER A N 1
ATOM 760 C CA . SER A 1 101 ? -9.258 3.097 20.056 1.00 95.25 101 SER A CA 1
ATOM 761 C C . SER A 1 101 ? -7.770 3.323 19.778 1.00 95.25 101 SER A C 1
ATOM 763 O O . SER A 1 101 ? -6.986 2.378 19.717 1.00 95.25 101 SER A O 1
ATOM 765 N N . VAL A 1 102 ? -7.361 4.584 19.625 1.00 93.56 102 VAL A N 1
ATOM 766 C CA . VAL A 1 102 ? -5.950 4.948 19.413 1.00 93.56 102 VAL A CA 1
ATOM 767 C C . VAL A 1 102 ? -5.032 4.419 20.525 1.00 93.56 102 VAL A C 1
ATOM 769 O O . VAL A 1 102 ? -3.935 3.953 20.227 1.00 93.56 102 VAL A O 1
ATOM 772 N N . ASP A 1 103 ? -5.484 4.440 21.779 1.00 93.62 103 ASP A N 1
ATOM 773 C CA . ASP A 1 103 ? -4.665 4.040 22.933 1.00 93.62 103 ASP A CA 1
ATOM 774 C C . ASP A 1 103 ? -4.364 2.528 22.950 1.00 93.62 103 ASP A C 1
ATOM 776 O O . ASP A 1 103 ? -3.378 2.087 23.537 1.00 93.62 103 ASP A O 1
ATOM 780 N N . GLU A 1 104 ? -5.175 1.727 22.256 1.00 94.25 104 GLU A N 1
ATOM 781 C CA . GLU A 1 104 ? -5.010 0.273 22.150 1.00 94.25 104 GLU A CA 1
ATOM 782 C C . GLU A 1 104 ? -4.079 -0.131 20.991 1.00 94.25 104 GLU A C 1
ATOM 784 O O . GLU A 1 104 ? -3.564 -1.250 20.970 1.00 94.25 104 GLU A O 1
ATOM 789 N N . VAL A 1 105 ? -3.816 0.770 20.036 1.00 94.12 105 VAL A N 1
ATOM 790 C CA . VAL A 1 105 ? -3.092 0.460 18.788 1.00 94.12 105 VAL A CA 1
ATOM 791 C C . VAL A 1 105 ? -1.681 -0.058 19.047 1.00 94.12 105 VAL A C 1
ATOM 793 O O . VAL A 1 105 ? -1.283 -1.058 18.454 1.00 94.12 105 VAL A O 1
ATOM 796 N N . SER A 1 106 ? -0.916 0.597 19.924 1.00 90.25 106 SER A N 1
ATOM 797 C CA . SER A 1 106 ? 0.461 0.179 20.230 1.00 90.25 106 SER A CA 1
ATOM 798 C C . SER A 1 106 ? 0.507 -1.197 20.891 1.00 90.25 106 SER A C 1
ATOM 800 O O . SER A 1 106 ? 1.413 -1.978 20.620 1.00 90.25 106 SER A O 1
ATOM 802 N N . THR A 1 107 ? -0.498 -1.521 21.707 1.00 91.12 107 THR A N 1
ATOM 803 C CA . THR A 1 107 ? -0.614 -2.836 22.347 1.00 91.12 107 THR A CA 1
ATOM 804 C C . THR A 1 107 ? -0.900 -3.919 21.309 1.00 91.12 107 THR A C 1
ATOM 806 O O . THR A 1 107 ? -0.268 -4.971 21.343 1.00 91.12 107 THR A O 1
ATOM 809 N N . HIS A 1 108 ? -1.796 -3.649 20.355 1.00 91.75 108 HIS A N 1
ATOM 810 C CA . HIS A 1 108 ? -2.118 -4.580 19.269 1.00 91.75 108 HIS A CA 1
ATOM 811 C C . HIS A 1 108 ? -0.959 -4.788 18.286 1.00 91.75 108 HIS A C 1
ATOM 813 O O . HIS A 1 108 ? -0.690 -5.912 17.873 1.00 91.75 108 HIS A O 1
ATOM 819 N N . LEU A 1 109 ? -0.245 -3.720 17.920 1.00 91.12 109 LEU A N 1
ATOM 820 C CA . LEU A 1 109 ? 0.923 -3.826 17.040 1.00 91.12 109 LEU A CA 1
ATOM 821 C C . LEU A 1 109 ? 2.144 -4.451 17.739 1.00 91.12 109 LEU A C 1
ATOM 823 O O . LEU A 1 109 ? 3.034 -4.983 17.071 1.00 91.12 109 LEU A O 1
ATOM 827 N N . GLY A 1 110 ? 2.170 -4.410 19.073 1.00 87.38 110 GLY A N 1
ATOM 828 C CA . GLY A 1 110 ? 3.238 -4.944 19.906 1.00 87.38 110 GLY A CA 1
ATOM 829 C C . GLY A 1 110 ? 4.510 -4.093 19.893 1.00 87.38 110 GLY A C 1
ATOM 830 O O . GLY A 1 110 ? 4.606 -3.056 19.237 1.00 87.38 110 GLY A O 1
ATOM 831 N N . GLU A 1 111 ? 5.533 -4.567 20.609 1.00 79.31 111 GLU A N 1
ATOM 832 C CA . GLU A 1 111 ? 6.818 -3.867 20.801 1.00 79.31 111 GLU A CA 1
ATOM 833 C C . GLU A 1 111 ? 7.600 -3.621 19.498 1.00 79.31 111 GLU A C 1
ATOM 835 O O . GLU A 1 111 ? 8.541 -2.833 19.462 1.00 79.31 111 GLU A O 1
ATOM 840 N N . ASN A 1 112 ? 7.197 -4.272 18.407 1.00 77.19 112 ASN A N 1
ATOM 841 C CA . ASN A 1 112 ? 7.869 -4.217 17.111 1.00 77.19 112 ASN A CA 1
ATOM 842 C C . ASN A 1 112 ? 7.492 -2.978 16.282 1.00 77.19 112 ASN A C 1
ATOM 844 O O . ASN A 1 112 ? 8.061 -2.772 15.208 1.00 77.19 112 ASN A O 1
ATOM 848 N N . ALA A 1 113 ? 6.520 -2.188 16.743 1.00 91.56 113 ALA A N 1
ATOM 849 C CA . ALA A 1 113 ? 5.987 -1.033 16.038 1.00 91.56 113 ALA A CA 1
ATOM 850 C C . ALA A 1 113 ? 6.359 0.273 16.750 1.00 91.56 113 ALA A C 1
ATOM 852 O O . ALA A 1 113 ? 5.792 0.637 17.780 1.00 91.56 113 ALA A O 1
ATOM 853 N N . LEU A 1 114 ? 7.284 1.024 16.156 1.00 92.50 114 LEU A N 1
ATOM 854 C CA . LEU A 1 114 ? 7.705 2.329 16.654 1.00 92.50 114 LEU A CA 1
ATOM 855 C C . LEU A 1 114 ? 6.802 3.429 16.089 1.00 92.50 114 LEU A C 1
ATOM 857 O O . LEU A 1 114 ? 6.757 3.622 14.874 1.00 92.50 114 LEU A O 1
ATOM 861 N N . LEU A 1 115 ? 6.124 4.189 16.951 1.00 93.62 115 LEU A N 1
ATOM 862 C CA . LEU A 1 115 ? 5.398 5.392 16.537 1.00 93.62 115 LEU A CA 1
ATOM 863 C C . LEU A 1 115 ? 6.399 6.457 16.060 1.00 93.62 115 LEU A C 1
ATOM 865 O O . LEU A 1 115 ? 7.161 6.999 16.856 1.00 93.62 115 LEU A O 1
ATOM 869 N N . VAL A 1 116 ? 6.393 6.754 14.761 1.00 93.50 116 VAL A N 1
ATOM 870 C CA . VAL A 1 116 ? 7.320 7.715 14.130 1.00 93.50 116 VAL A CA 1
ATOM 871 C C . VAL A 1 116 ? 6.651 9.032 13.750 1.00 93.50 116 VAL A C 1
ATOM 873 O O . VAL A 1 116 ? 7.330 10.024 13.500 1.00 93.50 116 VAL A O 1
ATOM 876 N N . SER A 1 117 ? 5.321 9.061 13.677 1.00 92.56 117 SER A N 1
ATOM 877 C CA . SER A 1 117 ? 4.562 10.283 13.429 1.00 92.56 117 SER A CA 1
ATOM 878 C C . SER A 1 117 ? 3.175 10.167 14.038 1.00 92.56 117 SER A C 1
ATOM 880 O O . SER A 1 117 ? 2.541 9.119 13.923 1.00 92.56 117 SER A O 1
ATOM 882 N N . ASP A 1 118 ? 2.718 11.251 14.654 1.00 93.44 118 ASP A N 1
ATOM 883 C CA . ASP A 1 118 ? 1.370 11.418 15.178 1.00 93.44 118 ASP A CA 1
ATOM 884 C C . ASP A 1 118 ? 0.943 12.863 14.932 1.00 93.44 118 ASP A C 1
ATOM 886 O O . ASP A 1 118 ? 1.525 13.809 15.469 1.00 93.44 118 ASP A O 1
ATOM 890 N N . PHE A 1 119 ? -0.022 13.030 14.040 1.00 90.19 119 PHE A N 1
ATOM 891 C CA . PHE A 1 119 ? -0.479 14.323 13.570 1.00 90.19 119 PHE A CA 1
ATOM 892 C C . PHE A 1 119 ? -1.992 14.426 13.710 1.00 90.19 119 PHE A C 1
ATOM 894 O O . PHE A 1 119 ? -2.728 13.550 13.261 1.00 90.19 119 PHE A O 1
ATOM 901 N N . VAL A 1 120 ? -2.465 15.525 14.293 1.00 88.62 120 VAL A N 1
ATOM 902 C CA . VAL A 1 120 ? -3.889 15.846 14.400 1.00 88.62 120 VAL A CA 1
ATOM 903 C C . VAL A 1 120 ? -4.188 17.033 13.491 1.00 88.62 120 VAL A C 1
ATOM 905 O O . VAL A 1 120 ? -3.589 18.094 13.652 1.00 88.62 120 VAL A O 1
ATOM 908 N N . ASP A 1 121 ? -5.134 16.863 12.569 1.00 84.44 121 ASP A N 1
ATOM 909 C CA . ASP A 1 121 ? -5.728 17.927 11.765 1.00 84.44 121 ASP A CA 1
ATOM 910 C C . ASP A 1 121 ? -7.064 18.379 12.389 1.00 84.44 121 ASP A C 1
ATOM 912 O O . ASP A 1 121 ? -8.123 17.808 12.096 1.00 84.44 121 ASP A O 1
ATOM 916 N N . PRO A 1 122 ? -7.055 19.416 13.247 1.00 70.12 122 PRO A N 1
ATOM 917 C CA . PRO A 1 122 ? -8.264 19.909 13.902 1.00 70.12 122 PRO A CA 1
ATOM 918 C C . PRO A 1 122 ? -9.222 20.622 12.937 1.00 70.12 122 PRO A C 1
ATOM 920 O O . PRO A 1 122 ? -10.367 20.884 13.304 1.00 70.12 122 PRO A O 1
ATOM 923 N N . LEU A 1 123 ? -8.769 20.967 11.726 1.00 73.88 123 LEU A N 1
ATOM 924 C CA . LEU A 1 123 ? -9.568 21.651 10.707 1.00 73.88 123 LEU A CA 1
ATOM 925 C C . LEU A 1 123 ? -10.083 20.690 9.633 1.00 73.88 123 LEU A C 1
ATOM 927 O O . LEU A 1 123 ? -10.757 21.130 8.693 1.00 73.88 123 LEU A O 1
ATOM 931 N N . SER A 1 124 ? -9.798 19.393 9.773 1.00 72.50 124 SER A N 1
ATOM 932 C CA . SER A 1 124 ? -10.254 18.381 8.837 1.00 72.50 124 SER A CA 1
ATOM 933 C C . SER A 1 124 ? -11.769 18.460 8.683 1.00 72.50 124 SER A C 1
ATOM 935 O O . SER A 1 124 ? -12.553 18.331 9.624 1.00 72.50 124 SER A O 1
ATOM 937 N N . SER A 1 125 ? -12.196 18.661 7.441 1.00 65.00 125 SER A N 1
ATOM 938 C CA . SER A 1 125 ? -13.609 18.606 7.057 1.00 65.00 125 SER A CA 1
ATOM 939 C C . SER A 1 125 ? -14.089 17.170 6.804 1.00 65.00 125 SER A C 1
ATOM 941 O O . SER A 1 125 ? -15.204 16.960 6.313 1.00 65.00 125 SER A O 1
ATOM 943 N N . THR A 1 126 ? -13.246 16.178 7.109 1.00 72.62 126 THR A N 1
ATOM 944 C CA . THR A 1 126 ? -13.499 14.754 6.884 1.00 72.62 126 THR A CA 1
ATOM 945 C C . THR A 1 126 ? -13.737 14.015 8.203 1.00 72.62 126 THR A C 1
ATOM 947 O O . THR A 1 126 ? -13.640 14.583 9.285 1.00 72.62 126 THR A O 1
ATOM 950 N N . ALA A 1 127 ? -14.092 12.730 8.120 1.00 77.88 127 ALA A N 1
ATOM 951 C CA . ALA A 1 127 ? -14.274 11.890 9.304 1.00 77.88 127 ALA A CA 1
ATOM 952 C C . ALA A 1 127 ? -12.945 11.479 9.971 1.00 77.88 127 ALA A C 1
ATOM 954 O O . ALA A 1 127 ? -12.974 10.949 11.078 1.00 77.88 127 ALA A O 1
ATOM 955 N N . VAL A 1 128 ? -11.805 11.709 9.309 1.00 83.38 128 VAL A N 1
ATOM 956 C CA . VAL A 1 128 ? -10.460 11.421 9.819 1.00 83.38 128 VAL A CA 1
ATOM 957 C C . VAL A 1 128 ? -9.833 12.727 10.287 1.00 83.38 128 VAL A C 1
ATOM 959 O O . VAL A 1 128 ? -9.800 13.694 9.530 1.00 83.38 128 VAL A O 1
ATOM 962 N N . VAL A 1 129 ? -9.344 12.759 11.523 1.00 87.75 129 VAL A N 1
ATOM 963 C CA . VAL A 1 129 ? -8.729 13.961 12.114 1.00 87.75 129 VAL A CA 1
ATOM 964 C C . VAL A 1 129 ? -7.361 13.688 12.724 1.00 87.75 129 VAL A C 1
ATOM 966 O O . VAL A 1 129 ? -6.656 14.632 13.046 1.00 87.75 129 VAL A O 1
ATOM 969 N N . ARG A 1 130 ? -6.973 12.424 12.916 1.00 92.06 130 ARG A N 1
ATOM 970 C CA . ARG A 1 130 ? -5.665 12.046 13.459 1.00 92.06 130 ARG A CA 1
ATOM 971 C C . ARG A 1 130 ? -5.024 10.987 12.581 1.00 92.06 130 ARG A C 1
ATOM 973 O O . ARG A 1 130 ? -5.698 10.048 12.160 1.00 92.06 130 ARG A O 1
ATOM 980 N N . HIS A 1 131 ? -3.734 11.149 12.339 1.00 93.44 131 HIS A N 1
ATOM 981 C CA . HIS A 1 131 ? -2.920 10.357 11.436 1.00 93.44 131 HIS A CA 1
ATOM 982 C C . HIS A 1 131 ? -1.675 9.887 12.172 1.00 93.44 131 HIS A C 1
ATOM 984 O O . HIS A 1 131 ? -0.868 10.703 12.613 1.00 93.44 131 HIS A O 1
ATOM 990 N N . MET A 1 132 ? -1.513 8.577 12.289 1.00 95.19 132 MET A N 1
ATOM 991 C CA . MET A 1 132 ? -0.375 7.967 12.959 1.00 95.19 132 MET A CA 1
ATOM 992 C C . MET A 1 132 ? 0.371 7.048 12.003 1.00 95.19 132 MET A C 1
ATOM 994 O O . MET A 1 132 ? -0.229 6.341 11.187 1.00 95.19 132 MET A O 1
ATOM 998 N N . LYS A 1 133 ? 1.695 7.047 12.131 1.00 96.19 133 LYS A N 1
ATOM 999 C CA . LYS A 1 133 ? 2.603 6.193 11.369 1.00 96.19 133 LYS A CA 1
ATOM 1000 C C . LYS A 1 133 ? 3.445 5.375 12.337 1.00 96.19 133 LYS A C 1
ATOM 1002 O O . LYS A 1 133 ? 4.161 5.943 13.161 1.00 96.19 133 LYS A O 1
ATOM 1007 N N . TYR A 1 134 ? 3.403 4.061 12.176 1.00 95.00 134 TYR A N 1
ATOM 1008 C CA . TYR A 1 134 ? 4.197 3.105 12.934 1.00 95.00 134 TYR A CA 1
ATOM 1009 C C . TYR A 1 134 ? 5.194 2.413 12.005 1.00 95.00 134 TYR A C 1
ATOM 1011 O O . TYR A 1 134 ? 4.797 1.807 11.013 1.00 95.00 134 TYR A O 1
ATOM 1019 N N . SER A 1 135 ? 6.483 2.503 12.311 1.00 94.81 135 SER A N 1
ATOM 1020 C CA . SER A 1 135 ? 7.547 1.785 11.605 1.00 94.81 135 SER A CA 1
ATOM 1021 C C . SER A 1 135 ? 7.743 0.407 12.236 1.00 94.81 135 SER A C 1
ATOM 1023 O O . SER A 1 135 ? 7.910 0.320 13.451 1.00 94.81 135 SER A O 1
ATOM 1025 N N . LEU A 1 136 ? 7.760 -0.660 11.436 1.00 92.69 136 LEU A N 1
ATOM 1026 C CA . LEU A 1 136 ? 7.978 -2.030 11.911 1.00 92.69 136 LEU A CA 1
ATOM 1027 C C . LEU A 1 136 ? 9.482 -2.338 11.942 1.00 92.69 136 LEU A C 1
ATOM 1029 O O . LEU A 1 136 ? 10.027 -2.930 11.016 1.00 92.69 136 LEU A O 1
ATOM 1033 N N . THR A 1 137 ? 10.181 -1.886 12.981 1.00 89.06 137 THR A N 1
ATOM 1034 C CA . THR A 1 137 ? 11.659 -1.877 13.023 1.00 89.06 137 THR A CA 1
ATOM 1035 C C . THR A 1 137 ? 12.298 -3.250 13.223 1.00 89.06 137 THR A C 1
ATOM 1037 O O . THR A 1 137 ? 13.491 -3.403 12.984 1.00 89.06 137 THR A O 1
ATOM 1040 N N . ASN A 1 138 ? 11.515 -4.243 13.650 1.00 86.69 138 ASN A N 1
ATOM 1041 C CA . ASN A 1 138 ? 11.971 -5.631 13.790 1.00 86.69 138 ASN A CA 1
ATOM 1042 C C . ASN A 1 138 ? 11.729 -6.463 12.524 1.00 86.69 138 ASN A C 1
ATOM 1044 O O . ASN A 1 138 ? 12.096 -7.635 12.474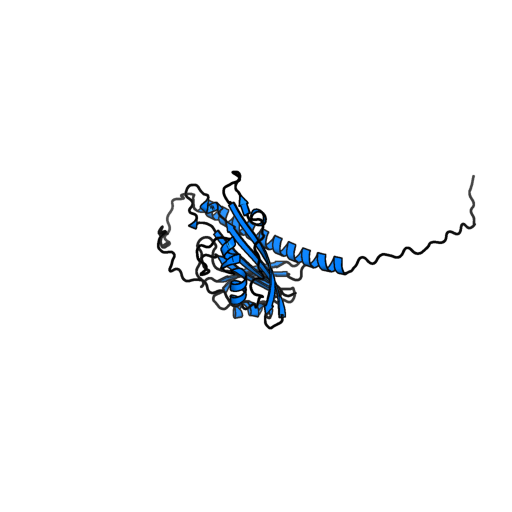 1.00 86.69 138 ASN A O 1
ATOM 1048 N N . GLU A 1 139 ? 11.102 -5.867 11.511 1.00 88.38 139 GLU A N 1
ATOM 1049 C CA . GLU A 1 139 ? 10.987 -6.462 10.191 1.00 88.38 139 GLU A CA 1
ATOM 1050 C C . GLU A 1 139 ? 12.195 -6.066 9.320 1.00 88.38 139 GLU A C 1
ATOM 1052 O O . GLU A 1 139 ? 12.843 -5.047 9.579 1.00 88.38 139 GLU A O 1
ATOM 1057 N N . PRO A 1 140 ? 12.527 -6.861 8.289 1.00 87.75 140 PRO A N 1
ATOM 1058 C CA . PRO A 1 140 ? 13.616 -6.553 7.369 1.00 87.75 140 PRO A CA 1
ATOM 1059 C C . PRO A 1 140 ? 13.481 -5.148 6.766 1.00 87.75 140 PRO A C 1
ATOM 1061 O O . PRO A 1 140 ? 12.388 -4.712 6.407 1.00 87.75 140 PRO A O 1
ATOM 1064 N N . ASN A 1 141 ? 14.604 -4.443 6.643 1.00 85.31 141 ASN A N 1
ATOM 1065 C CA . ASN A 1 141 ? 14.667 -3.111 6.048 1.00 85.31 141 ASN A CA 1
ATOM 1066 C C . ASN A 1 141 ? 15.043 -3.212 4.564 1.00 85.31 141 ASN A C 1
ATOM 1068 O O . ASN A 1 141 ? 16.022 -3.878 4.224 1.00 85.31 141 ASN A O 1
ATOM 1072 N N . ASP A 1 142 ? 14.335 -2.501 3.688 1.00 82.06 142 ASP A N 1
ATOM 1073 C CA . ASP A 1 142 ? 14.846 -2.210 2.350 1.00 82.06 142 ASP A CA 1
ATOM 1074 C C . ASP A 1 142 ? 15.678 -0.932 2.447 1.00 82.06 142 ASP A C 1
ATOM 1076 O O . ASP A 1 142 ? 15.122 0.148 2.623 1.00 82.06 142 ASP A O 1
ATOM 1080 N N . GLY A 1 143 ? 17.002 -1.028 2.303 1.00 78.75 143 GLY A N 1
ATOM 1081 C CA . GLY A 1 143 ? 17.915 0.114 2.458 1.00 78.75 143 GLY A CA 1
ATOM 1082 C C . GLY A 1 143 ? 17.594 1.335 1.581 1.00 78.75 143 GLY A C 1
ATOM 1083 O O . GLY A 1 143 ? 18.158 2.403 1.804 1.00 78.75 143 GLY A O 1
ATOM 1084 N N . ARG A 1 144 ? 16.688 1.199 0.603 1.00 80.50 144 ARG A N 1
ATOM 1085 C CA . ARG A 1 144 ? 16.211 2.293 -0.254 1.00 80.50 144 ARG A CA 1
ATOM 1086 C C . ARG A 1 144 ? 14.819 2.816 0.101 1.00 80.50 144 ARG A C 1
ATOM 1088 O O . ARG A 1 144 ? 14.567 4.001 -0.084 1.00 80.50 144 ARG A O 1
ATOM 1095 N N . SER A 1 145 ? 13.930 1.954 0.591 1.00 78.75 145 SER A N 1
ATOM 1096 C CA . SER A 1 145 ? 12.515 2.287 0.843 1.00 78.75 145 SER A CA 1
ATOM 1097 C C . SER A 1 145 ? 12.171 2.355 2.337 1.00 78.75 145 SER A C 1
ATOM 1099 O O . SER A 1 145 ? 11.092 2.820 2.703 1.00 78.75 145 SER A O 1
ATOM 1101 N N . GLY A 1 146 ? 13.095 1.938 3.203 1.00 86.56 146 GLY A N 1
ATOM 1102 C CA . GLY A 1 146 ? 12.939 1.890 4.649 1.00 86.56 146 GLY A CA 1
ATOM 1103 C C . GLY A 1 146 ? 12.225 0.632 5.146 1.00 86.56 146 GLY A C 1
ATOM 1104 O O . GLY A 1 146 ? 12.014 -0.348 4.424 1.00 86.56 146 GLY A O 1
ATOM 1105 N N . PHE A 1 147 ? 11.848 0.684 6.421 1.00 90.75 147 PHE A N 1
ATOM 1106 C CA . PHE A 1 147 ? 11.078 -0.365 7.077 1.00 90.75 147 PHE A CA 1
ATOM 1107 C C . PHE A 1 147 ? 9.620 -0.390 6.592 1.00 90.75 147 PHE A C 1
ATOM 1109 O O . PHE A 1 147 ? 9.035 0.669 6.317 1.00 90.75 147 PHE A O 1
ATOM 1116 N N . PRO A 1 148 ? 8.980 -1.574 6.586 1.00 94.50 148 PRO A N 1
ATOM 1117 C CA . PRO A 1 148 ? 7.537 -1.669 6.451 1.00 94.50 148 PRO A CA 1
ATOM 1118 C C . PRO A 1 148 ? 6.827 -0.796 7.491 1.00 94.50 148 PRO A C 1
ATOM 1120 O O . PRO A 1 148 ? 7.284 -0.630 8.623 1.00 94.50 148 PRO A O 1
ATOM 1123 N N . THR A 1 149 ? 5.707 -0.205 7.101 1.00 95.62 149 THR A N 1
ATOM 1124 C CA . THR A 1 149 ? 5.016 0.819 7.886 1.00 95.62 149 THR A CA 1
ATOM 1125 C C . THR A 1 149 ? 3.538 0.482 8.020 1.00 95.62 149 THR A C 1
ATOM 1127 O O . THR A 1 149 ? 2.888 0.170 7.027 1.00 95.62 149 THR A O 1
ATOM 1130 N N . VAL A 1 150 ? 2.978 0.644 9.217 1.00 97.25 150 VAL A N 1
ATOM 1131 C CA . VAL A 1 150 ? 1.529 0.664 9.449 1.00 97.25 150 VAL A CA 1
ATOM 1132 C C . VAL A 1 150 ? 1.047 2.107 9.585 1.00 97.25 150 VAL A C 1
ATOM 1134 O O . VAL A 1 150 ? 1.611 2.906 10.332 1.00 97.25 150 VAL A O 1
ATOM 1137 N N . PHE A 1 151 ? -0.017 2.443 8.866 1.00 96.56 151 PHE A N 1
ATOM 1138 C CA . PHE A 1 151 ? -0.718 3.718 8.968 1.00 96.56 151 PHE A CA 1
ATOM 1139 C C . PHE A 1 151 ? -2.010 3.512 9.747 1.00 96.56 151 PHE A C 1
ATOM 1141 O O . PHE A 1 151 ? -2.768 2.591 9.448 1.00 96.56 151 PHE A O 1
ATOM 1148 N N . VAL A 1 152 ? -2.285 4.374 10.719 1.00 96.75 152 VAL A N 1
ATOM 1149 C CA . VAL A 1 152 ? -3.507 4.307 11.524 1.00 96.75 152 VAL A CA 1
ATOM 1150 C C . VAL A 1 152 ? -4.143 5.683 11.571 1.00 96.75 152 VAL A C 1
ATOM 1152 O O . VAL A 1 152 ? -3.533 6.656 12.001 1.00 96.75 152 VAL A O 1
ATOM 1155 N N . ASN A 1 153 ? -5.388 5.754 11.121 1.00 94.81 153 ASN A N 1
ATOM 1156 C CA . ASN A 1 153 ? -6.128 6.991 10.956 1.00 94.81 153 ASN A CA 1
ATOM 1157 C C . ASN A 1 153 ? -7.408 6.929 11.792 1.00 94.81 153 ASN A C 1
ATOM 1159 O O . ASN A 1 153 ? -8.211 5.996 11.668 1.00 94.81 153 ASN A O 1
ATOM 1163 N N . ALA A 1 154 ? -7.595 7.929 12.649 1.00 94.31 154 ALA A N 1
ATOM 1164 C CA . ALA A 1 154 ? -8.664 7.967 13.637 1.00 94.31 154 ALA A CA 1
ATOM 1165 C C . ALA A 1 154 ? -9.575 9.188 13.468 1.00 94.31 154 ALA A C 1
ATOM 1167 O O . ALA A 1 154 ? -9.190 10.230 12.925 1.00 94.31 154 ALA A O 1
ATOM 1168 N N . ASN A 1 155 ? -10.810 9.037 13.937 1.00 92.31 155 ASN A N 1
ATOM 1169 C CA . ASN A 1 155 ? -11.790 10.113 14.000 1.00 92.31 155 ASN A CA 1
ATOM 1170 C C . ASN A 1 155 ? -11.628 10.958 15.276 1.00 92.31 155 ASN A C 1
ATOM 1172 O O . ASN A 1 155 ? -10.760 10.708 16.110 1.00 92.31 155 ASN A O 1
ATOM 1176 N N . ILE A 1 156 ? -12.488 11.966 15.438 1.00 90.69 156 ILE A N 1
ATOM 1177 C CA . ILE A 1 156 ? -12.447 12.892 16.582 1.00 90.69 156 ILE A CA 1
ATOM 1178 C C . ILE A 1 156 ? -12.726 12.223 17.934 1.00 90.69 156 ILE A C 1
ATOM 1180 O O . ILE A 1 156 ? -12.387 12.772 18.976 1.00 90.69 156 ILE A O 1
ATOM 1184 N N . GLN A 1 157 ? -13.317 11.029 17.932 1.00 91.81 157 GLN A N 1
ATOM 1185 C CA . GLN A 1 157 ? -13.531 10.214 19.124 1.00 91.81 157 GLN A CA 1
ATOM 1186 C C . GLN A 1 157 ? -12.341 9.292 19.435 1.00 91.81 157 GLN A C 1
ATOM 1188 O O . GLN A 1 157 ? -12.491 8.385 20.248 1.00 91.81 157 GLN A O 1
ATOM 1193 N N . ASN A 1 158 ? -11.185 9.476 18.784 1.00 93.62 158 ASN A N 1
ATOM 1194 C CA . ASN A 1 158 ? -10.027 8.580 18.878 1.00 93.62 158 ASN A CA 1
ATOM 1195 C C . ASN A 1 158 ? -10.361 7.117 18.541 1.00 93.62 158 ASN A C 1
ATOM 1197 O O . ASN A 1 158 ? -9.668 6.202 18.984 1.00 93.62 158 ASN A O 1
ATOM 1201 N N . LYS A 1 159 ? -11.404 6.877 17.740 1.00 95.25 159 LYS A N 1
ATOM 1202 C CA . LYS A 1 159 ? -11.675 5.555 17.178 1.00 95.25 159 LYS A CA 1
ATOM 1203 C C . LYS A 1 159 ? -10.924 5.431 15.860 1.00 95.25 159 LYS A C 1
ATOM 1205 O O . LYS A 1 159 ? -11.035 6.318 15.008 1.00 95.25 159 LYS A O 1
ATOM 1210 N N . VAL A 1 160 ? -10.209 4.328 15.669 1.00 95.88 160 VAL A N 1
ATOM 1211 C CA . VAL A 1 160 ? -9.603 4.004 14.378 1.00 95.88 160 VAL A CA 1
ATOM 1212 C C . VAL A 1 160 ? -10.714 3.782 13.347 1.00 95.88 160 VAL A C 1
ATOM 1214 O O . VAL A 1 160 ? -11.678 3.057 13.583 1.00 95.88 160 VAL A O 1
ATOM 1217 N N . VAL A 1 161 ? -10.602 4.452 12.203 1.00 94.06 161 VAL A N 1
ATOM 1218 C CA . VAL A 1 161 ? -11.583 4.378 11.101 1.00 94.06 161 VAL A CA 1
ATOM 1219 C C . VAL A 1 161 ? -10.945 3.985 9.775 1.00 94.06 161 VAL A C 1
ATOM 1221 O O . VAL A 1 161 ? -11.649 3.599 8.842 1.00 94.06 161 VAL A O 1
ATOM 1224 N N . GLN A 1 162 ? -9.620 4.066 9.688 1.00 95.56 162 GLN A N 1
ATOM 1225 C CA . GLN A 1 162 ? -8.848 3.610 8.548 1.00 95.56 162 GLN A CA 1
ATOM 1226 C C . GLN A 1 162 ? -7.497 3.083 9.023 1.00 95.56 162 GLN A C 1
ATOM 1228 O O . GLN A 1 162 ? -6.869 3.654 9.915 1.00 95.56 162 GLN A O 1
ATOM 1233 N N . VAL A 1 163 ? -7.042 2.015 8.384 1.00 97.19 163 VAL A N 1
ATOM 1234 C CA . VAL A 1 163 ? -5.706 1.454 8.578 1.00 97.19 163 VAL A CA 1
ATOM 1235 C C . VAL A 1 163 ? -5.034 1.248 7.239 1.00 97.19 163 VAL A C 1
ATOM 1237 O O . VAL A 1 163 ? -5.706 1.147 6.213 1.00 97.19 163 VAL A O 1
ATOM 1240 N N . GLY A 1 164 ? -3.713 1.181 7.232 1.00 97.06 164 GLY A N 1
ATOM 1241 C CA . GLY A 1 164 ? -2.972 0.848 6.035 1.00 97.06 164 GLY A CA 1
ATOM 1242 C C . GLY A 1 164 ? -1.617 0.239 6.318 1.00 97.06 164 GLY A C 1
ATOM 1243 O O . GLY A 1 164 ? -1.120 0.276 7.440 1.00 97.06 164 GLY A O 1
ATOM 1244 N N . TYR A 1 165 ? -1.026 -0.315 5.274 1.00 97.31 165 TYR A N 1
ATOM 1245 C CA . TYR A 1 165 ? 0.277 -0.949 5.293 1.00 97.31 165 TYR A CA 1
ATOM 1246 C C . TYR A 1 165 ? 1.072 -0.502 4.069 1.00 97.31 165 TYR A C 1
ATOM 1248 O O . TYR A 1 165 ? 0.551 -0.512 2.956 1.00 97.31 165 TYR A O 1
ATOM 1256 N N . GLY A 1 166 ? 2.309 -0.067 4.288 1.00 95.75 166 GLY A N 1
ATOM 1257 C CA . GLY A 1 166 ? 3.253 0.341 3.254 1.00 95.75 166 GLY A CA 1
ATOM 1258 C C . GLY A 1 166 ? 4.500 -0.527 3.303 1.00 95.75 166 GLY A C 1
ATOM 1259 O O . GLY A 1 166 ? 5.061 -0.723 4.382 1.00 95.75 166 GLY A O 1
ATOM 1260 N N . VAL A 1 167 ? 4.932 -1.042 2.156 1.00 94.56 167 VAL A N 1
ATOM 1261 C CA . VAL A 1 167 ? 6.036 -2.004 2.080 1.00 94.56 167 VAL A CA 1
ATOM 1262 C C . VAL A 1 167 ? 6.724 -1.979 0.713 1.00 94.56 167 VAL A C 1
ATOM 1264 O O . VAL A 1 167 ? 6.082 -1.752 -0.314 1.00 94.56 167 VAL A O 1
ATOM 1267 N N . SER A 1 168 ? 8.029 -2.260 0.698 1.00 92.88 168 SER A N 1
ATOM 1268 C CA . SER A 1 168 ? 8.772 -2.545 -0.534 1.00 92.88 168 SER A CA 1
ATOM 1269 C C . SER A 1 168 ? 8.480 -3.964 -1.012 1.00 92.88 168 SER A C 1
ATOM 1271 O O . SER A 1 168 ? 8.552 -4.919 -0.238 1.00 92.88 168 SER A O 1
ATOM 1273 N N . LEU A 1 169 ? 8.210 -4.136 -2.305 1.00 91.94 169 LEU A N 1
ATOM 1274 C CA . LEU A 1 169 ? 7.971 -5.453 -2.902 1.00 91.94 169 LEU A CA 1
ATOM 1275 C C . LEU A 1 169 ? 9.172 -6.390 -2.766 1.00 91.94 169 LEU A C 1
ATOM 1277 O O . LEU A 1 169 ? 8.987 -7.591 -2.871 1.00 91.94 169 LEU A O 1
ATOM 1281 N N . ARG A 1 170 ? 10.380 -5.871 -2.517 1.00 87.69 170 ARG A N 1
ATOM 1282 C CA . ARG A 1 170 ? 11.571 -6.700 -2.254 1.00 87.69 170 ARG A CA 1
ATOM 1283 C C . ARG A 1 170 ? 11.479 -7.464 -0.945 1.00 87.69 170 ARG A C 1
ATOM 1285 O O . ARG A 1 170 ? 12.128 -8.488 -0.789 1.00 87.69 170 ARG A O 1
ATOM 1292 N N . LEU A 1 171 ? 10.724 -6.913 -0.001 1.00 89.25 171 LEU A N 1
ATOM 1293 C CA . LEU A 1 171 ? 10.502 -7.514 1.305 1.00 89.25 171 LEU A CA 1
ATOM 1294 C C . LEU A 1 171 ? 9.321 -8.482 1.263 1.00 89.25 171 LEU A C 1
ATOM 1296 O O . LEU A 1 171 ? 9.195 -9.327 2.140 1.00 89.25 171 LEU A O 1
ATOM 1300 N N . LEU A 1 172 ? 8.461 -8.372 0.250 1.00 86.88 172 LEU A N 1
ATOM 1301 C CA . LEU A 1 172 ? 7.429 -9.357 -0.023 1.00 86.88 172 LEU A CA 1
ATOM 1302 C C . LEU A 1 172 ? 8.055 -10.483 -0.857 1.00 86.88 172 LEU A C 1
ATOM 1304 O O . LEU A 1 172 ? 8.774 -10.213 -1.813 1.00 86.88 172 LEU A O 1
ATOM 1308 N N . ASP A 1 173 ? 7.777 -11.746 -0.531 1.00 83.25 173 ASP A N 1
ATOM 1309 C CA . ASP A 1 173 ? 8.262 -12.925 -1.277 1.00 83.25 173 ASP A CA 1
ATOM 1310 C C . ASP A 1 173 ? 7.557 -13.073 -2.645 1.00 83.25 173 ASP A C 1
ATOM 1312 O O . ASP A 1 173 ? 6.829 -14.020 -2.940 1.00 83.25 173 ASP A O 1
ATOM 1316 N N . VAL A 1 174 ? 7.671 -12.034 -3.467 1.00 81.50 174 VAL A N 1
ATOM 1317 C CA . VAL A 1 174 ? 7.001 -11.872 -4.761 1.00 81.50 174 VAL A CA 1
ATOM 1318 C C . VAL A 1 174 ? 8.027 -11.969 -5.892 1.00 81.50 174 VAL A C 1
ATOM 1320 O O . VAL A 1 174 ? 7.674 -12.368 -7.005 1.00 81.50 174 VAL A O 1
ATOM 1323 N N . GLY A 1 175 ? 9.298 -11.687 -5.581 1.00 79.25 175 GLY A N 1
ATOM 1324 C CA . GLY A 1 175 ? 10.427 -11.711 -6.503 1.00 79.25 175 GLY A CA 1
ATOM 1325 C C . GLY A 1 175 ? 10.474 -10.500 -7.435 1.00 79.25 175 GLY A C 1
ATOM 1326 O O . GLY A 1 175 ? 9.707 -9.541 -7.310 1.00 79.25 175 GLY A O 1
ATOM 1327 N N . ASP A 1 176 ? 11.386 -10.554 -8.406 1.00 82.94 176 ASP A N 1
ATOM 1328 C CA . ASP A 1 176 ? 11.499 -9.534 -9.444 1.00 82.94 176 ASP A CA 1
ATOM 1329 C C . ASP A 1 176 ? 10.395 -9.687 -10.496 1.00 82.94 176 ASP A C 1
ATOM 1331 O O . ASP A 1 176 ? 10.570 -10.326 -11.531 1.00 82.94 176 ASP A O 1
ATOM 1335 N N . VAL A 1 177 ? 9.229 -9.108 -10.212 1.00 91.19 177 VAL A N 1
ATOM 1336 C CA . VAL A 1 177 ? 8.055 -9.150 -11.094 1.00 91.19 177 VAL A CA 1
ATOM 1337 C C . VAL A 1 177 ? 7.797 -7.810 -11.768 1.00 91.19 177 VAL A C 1
ATOM 1339 O O . VAL A 1 177 ? 8.004 -6.746 -11.176 1.00 91.19 177 VAL A O 1
ATOM 1342 N N . SER A 1 178 ? 7.300 -7.861 -13.004 1.00 93.38 178 SER A N 1
ATOM 1343 C CA . SER A 1 178 ? 6.828 -6.670 -13.713 1.00 93.38 178 SER A CA 1
ATOM 1344 C C . SER A 1 178 ? 5.600 -6.066 -13.017 1.00 93.38 178 SER A C 1
ATOM 1346 O O . SER A 1 178 ? 4.888 -6.757 -12.285 1.00 93.38 178 SER A O 1
ATOM 1348 N N . PHE A 1 179 ? 5.329 -4.780 -13.259 1.00 95.31 179 PHE A N 1
ATOM 1349 C CA . PHE A 1 179 ? 4.146 -4.102 -12.716 1.00 95.31 179 PHE A CA 1
ATOM 1350 C C . PHE A 1 179 ? 2.848 -4.827 -13.095 1.00 95.31 179 PHE A C 1
ATOM 1352 O O . PHE A 1 179 ? 1.970 -5.023 -12.258 1.00 95.31 179 PHE A O 1
ATOM 1359 N N . ALA A 1 180 ? 2.743 -5.266 -14.353 1.00 96.00 180 ALA A N 1
ATOM 1360 C CA . ALA A 1 180 ? 1.562 -5.965 -14.839 1.00 96.00 180 ALA A CA 1
ATOM 1361 C C . ALA A 1 180 ? 1.412 -7.333 -14.161 1.00 96.00 180 ALA A C 1
ATOM 1363 O O . ALA A 1 180 ? 0.348 -7.630 -13.622 1.00 96.00 180 ALA A O 1
ATOM 1364 N N . ASP A 1 181 ? 2.490 -8.121 -14.100 1.00 95.56 181 ASP A N 1
ATOM 1365 C CA . ASP A 1 181 ? 2.464 -9.460 -13.504 1.00 95.56 181 ASP A CA 1
ATOM 1366 C C . ASP A 1 181 ? 2.189 -9.436 -12.001 1.00 95.56 181 ASP A C 1
ATOM 1368 O O . ASP A 1 181 ? 1.533 -10.347 -11.488 1.00 95.56 181 ASP A O 1
ATOM 1372 N N . ALA A 1 182 ? 2.652 -8.397 -11.295 1.00 95.50 182 ALA A N 1
ATOM 1373 C CA . ALA A 1 182 ? 2.342 -8.189 -9.883 1.00 95.50 182 ALA A CA 1
ATOM 1374 C C . ALA A 1 182 ? 0.822 -8.173 -9.638 1.00 95.50 182 ALA A C 1
ATOM 1376 O O . ALA A 1 182 ? 0.342 -8.718 -8.642 1.00 95.50 182 ALA A O 1
ATOM 1377 N N . ILE A 1 183 ? 0.058 -7.613 -10.575 1.00 96.00 183 ILE A N 1
ATOM 1378 C CA . ILE A 1 183 ? -1.402 -7.556 -10.502 1.00 96.00 183 ILE A CA 1
ATOM 1379 C C . ILE A 1 183 ? -2.030 -8.815 -11.101 1.00 96.00 183 ILE A C 1
ATOM 1381 O O . ILE A 1 183 ? -2.746 -9.533 -10.409 1.00 96.00 183 ILE A O 1
ATOM 1385 N N . THR A 1 184 ? -1.743 -9.120 -12.367 1.00 94.31 184 THR A N 1
ATOM 1386 C CA . THR A 1 184 ? -2.500 -10.120 -13.138 1.00 94.31 184 THR A CA 1
ATOM 1387 C C . THR A 1 184 ? -2.173 -11.562 -12.773 1.00 94.31 184 THR A C 1
ATOM 1389 O O . THR A 1 184 ? -3.038 -12.421 -12.900 1.00 94.31 184 THR A O 1
ATOM 1392 N N . HIS A 1 185 ? -0.937 -11.841 -12.351 1.00 92.38 185 HIS A N 1
ATOM 1393 C CA . HIS A 1 185 ? -0.460 -13.206 -12.102 1.00 92.38 185 HIS A CA 1
ATOM 1394 C C . HIS A 1 185 ? -0.122 -13.457 -10.633 1.00 92.38 185 HIS A C 1
ATOM 1396 O O . HIS A 1 185 ? -0.258 -14.577 -10.136 1.00 92.38 185 HIS A O 1
ATOM 1402 N N . LYS A 1 186 ? 0.354 -12.433 -9.917 1.00 94.19 186 LYS A N 1
ATOM 1403 C CA . LYS A 1 186 ? 0.704 -12.561 -8.501 1.00 94.19 186 LYS A CA 1
ATOM 1404 C C . LYS A 1 186 ? -0.445 -12.214 -7.566 1.00 94.19 186 LYS A C 1
ATOM 1406 O O . LYS A 1 186 ? -0.364 -12.667 -6.423 1.00 94.19 186 LYS A O 1
ATOM 1411 N N . HIS A 1 187 ? -1.485 -11.511 -8.025 1.00 94.94 187 HIS A N 1
ATOM 1412 C CA . HIS A 1 187 ? -2.595 -11.030 -7.188 1.00 94.94 187 HIS A CA 1
ATOM 1413 C C . HIS A 1 187 ? -2.079 -10.313 -5.936 1.00 94.94 187 HIS A C 1
ATOM 1415 O O . HIS A 1 187 ? -2.468 -10.625 -4.809 1.00 94.94 187 HIS A O 1
ATOM 1421 N N . LEU A 1 188 ? -1.089 -9.436 -6.134 1.00 95.81 188 LEU A N 1
ATOM 1422 C CA . LEU A 1 188 ? -0.314 -8.838 -5.052 1.00 95.81 188 LEU A CA 1
ATOM 1423 C C . LEU A 1 188 ? -1.215 -8.139 -4.028 1.00 95.81 188 LEU A C 1
ATOM 1425 O O . LEU A 1 188 ? -1.066 -8.362 -2.832 1.00 95.81 188 LEU A O 1
ATOM 1429 N N . ILE A 1 189 ? -2.168 -7.331 -4.497 1.00 96.56 189 ILE A N 1
ATOM 1430 C CA . ILE A 1 189 ? -3.023 -6.511 -3.633 1.00 96.56 189 ILE A CA 1
ATOM 1431 C C . ILE A 1 189 ? -3.977 -7.389 -2.820 1.00 96.56 189 ILE A C 1
ATOM 1433 O O . ILE A 1 189 ? -4.051 -7.233 -1.601 1.00 96.56 189 ILE A O 1
ATOM 1437 N N . GLU A 1 190 ? -4.662 -8.339 -3.457 1.00 96.31 190 GLU A N 1
ATOM 1438 C CA . GLU A 1 190 ? -5.580 -9.255 -2.777 1.00 96.31 190 GLU A CA 1
ATOM 1439 C C . GLU A 1 190 ? -4.853 -10.127 -1.748 1.00 96.31 190 GLU A C 1
ATOM 1441 O O . GLU A 1 190 ? -5.334 -10.277 -0.623 1.00 96.31 190 GLU A O 1
ATOM 1446 N N . LYS A 1 191 ? -3.661 -10.642 -2.081 1.00 95.31 191 LYS A N 1
ATOM 1447 C CA . LYS A 1 191 ? -2.843 -11.413 -1.132 1.00 95.31 191 LYS A CA 1
ATOM 1448 C C . LYS A 1 191 ? -2.402 -10.569 0.055 1.00 95.31 191 LYS A C 1
ATOM 1450 O O . LYS A 1 191 ? -2.520 -11.028 1.189 1.00 95.31 191 LYS A O 1
ATOM 1455 N N . THR A 1 192 ? -1.922 -9.345 -0.173 1.00 96.44 192 THR A N 1
ATOM 1456 C CA . THR A 1 192 ? -1.526 -8.446 0.920 1.00 96.44 192 THR A CA 1
ATOM 1457 C C . THR A 1 192 ? -2.719 -8.104 1.814 1.00 96.44 192 THR A C 1
ATOM 1459 O O . THR A 1 192 ? -2.591 -8.190 3.032 1.00 96.44 192 THR A O 1
ATOM 1462 N N . LEU A 1 193 ? -3.893 -7.810 1.243 1.00 97.25 193 LEU A N 1
ATOM 1463 C CA . LEU A 1 193 ? -5.133 -7.599 2.005 1.00 97.25 193 LEU A CA 1
ATOM 1464 C C . LEU A 1 193 ? -5.515 -8.830 2.841 1.00 97.25 193 LEU A C 1
ATOM 1466 O O . LEU A 1 193 ? -5.870 -8.681 4.011 1.00 97.25 193 LEU A O 1
ATOM 1470 N N . GLY A 1 194 ? -5.390 -10.031 2.270 1.00 96.69 194 GLY A N 1
ATOM 1471 C CA . GLY A 1 194 ? -5.603 -11.297 2.973 1.00 96.69 194 GLY A CA 1
ATOM 1472 C C . GLY A 1 194 ? -4.684 -11.464 4.181 1.00 96.69 194 GLY A C 1
ATOM 1473 O O . GLY A 1 194 ? -5.153 -11.759 5.279 1.00 96.69 194 GLY A O 1
ATOM 1474 N N . LEU A 1 195 ? -3.386 -11.200 4.011 1.00 95.62 195 LEU A N 1
ATOM 1475 C CA . LEU A 1 195 ? -2.407 -11.259 5.102 1.00 95.62 195 LEU A CA 1
ATOM 1476 C C . LEU A 1 195 ? -2.660 -10.195 6.184 1.00 95.62 195 LEU A C 1
ATOM 1478 O O . LEU A 1 195 ? -2.432 -10.452 7.363 1.00 95.62 195 LEU A O 1
ATOM 1482 N N . MET A 1 196 ? -3.187 -9.027 5.803 1.00 96.25 196 MET A N 1
ATOM 1483 C CA . MET A 1 196 ? -3.616 -7.982 6.742 1.00 96.25 196 MET A CA 1
ATOM 1484 C C . MET A 1 196 ? -4.872 -8.363 7.547 1.00 96.25 196 MET A C 1
ATOM 1486 O O . MET A 1 196 ? -5.224 -7.644 8.485 1.00 96.25 196 MET A O 1
ATOM 1490 N N . GLY A 1 197 ? -5.547 -9.464 7.200 1.00 97.06 197 GLY A N 1
ATOM 1491 C 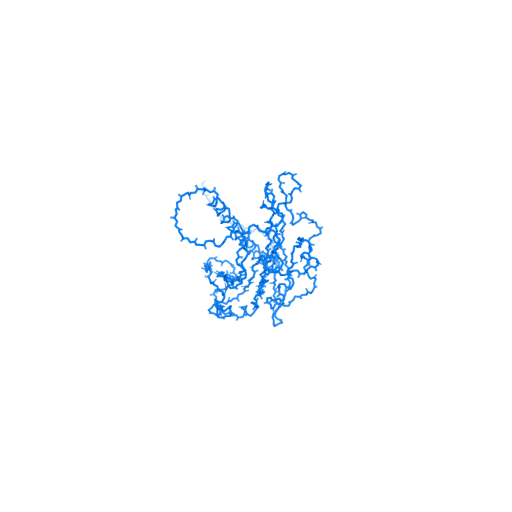CA . GLY A 1 197 ? -6.753 -9.947 7.873 1.00 97.06 197 GLY A CA 1
ATOM 1492 C C . GLY A 1 197 ? -8.070 -9.576 7.192 1.00 97.06 197 GLY A C 1
ATOM 1493 O O . GLY A 1 197 ? -9.130 -9.721 7.801 1.00 97.06 197 GLY A O 1
ATOM 1494 N N . PHE A 1 198 ? -8.037 -9.076 5.954 1.00 97.50 198 PHE A N 1
ATOM 1495 C CA . PHE A 1 198 ? -9.237 -8.709 5.201 1.00 97.50 198 PHE A CA 1
ATOM 1496 C C . PHE A 1 198 ? -9.642 -9.796 4.209 1.00 97.50 198 PHE A C 1
ATOM 1498 O O . PHE A 1 198 ? -8.809 -10.414 3.555 1.00 97.50 198 PHE A O 1
ATOM 1505 N N . THR A 1 199 ? -10.946 -9.983 4.031 1.00 96.75 199 THR A N 1
ATOM 1506 C CA . THR A 1 199 ? -11.497 -10.864 2.996 1.00 96.75 199 THR A CA 1
ATOM 1507 C C . THR A 1 199 ? -11.927 -10.037 1.792 1.00 96.75 199 THR A C 1
ATOM 1509 O O . THR A 1 199 ? -12.689 -9.078 1.936 1.00 96.75 199 THR A O 1
ATOM 1512 N N . CYS A 1 200 ? -11.447 -10.416 0.612 1.00 94.06 200 CYS A N 1
ATOM 1513 C CA . CYS A 1 200 ? -11.692 -9.748 -0.664 1.00 94.06 200 CYS A CA 1
ATOM 1514 C C . CYS A 1 200 ? -12.176 -10.778 -1.688 1.00 94.06 200 CYS A C 1
ATOM 1516 O O . CYS A 1 200 ? -11.795 -11.942 -1.593 1.00 94.06 200 CYS A O 1
ATOM 1518 N N . ASP A 1 201 ? -12.974 -10.350 -2.666 1.00 92.44 201 ASP A N 1
ATOM 1519 C CA . ASP A 1 201 ? -13.309 -11.206 -3.804 1.00 92.44 201 ASP A CA 1
ATOM 1520 C C . ASP A 1 201 ? -12.055 -11.459 -4.648 1.00 92.44 201 ASP A C 1
ATOM 1522 O O . ASP A 1 201 ? -11.300 -10.522 -4.941 1.00 92.44 201 ASP A O 1
ATOM 1526 N N . ASP A 1 202 ? -11.860 -12.716 -5.046 1.00 87.19 202 ASP A N 1
ATOM 1527 C CA . ASP A 1 202 ? -10.774 -13.114 -5.937 1.00 87.19 202 ASP A CA 1
ATOM 1528 C C . ASP A 1 202 ? -10.901 -12.401 -7.289 1.00 87.19 202 ASP A C 1
ATOM 1530 O O . ASP A 1 202 ? -11.986 -12.315 -7.869 1.00 87.19 202 ASP A O 1
ATOM 1534 N N . ASN A 1 203 ? -9.767 -11.955 -7.832 1.00 89.62 203 ASN A N 1
ATOM 1535 C CA . ASN A 1 203 ? -9.665 -11.297 -9.138 1.00 89.62 203 ASN A CA 1
ATOM 1536 C C . ASN A 1 203 ? -10.462 -9.991 -9.273 1.00 89.62 203 ASN A C 1
ATOM 1538 O O . ASN A 1 203 ? -10.796 -9.617 -10.393 1.00 89.62 203 ASN A O 1
ATOM 1542 N N . GLN A 1 204 ? -10.786 -9.288 -8.186 1.00 93.19 204 GLN A N 1
ATOM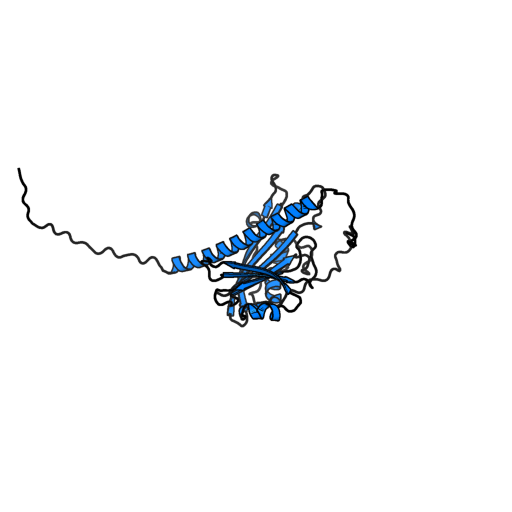 1543 C CA . GLN A 1 204 ? -11.472 -7.995 -8.309 1.00 93.19 204 GLN A CA 1
ATOM 1544 C C . GLN A 1 204 ? -10.547 -6.872 -8.799 1.00 93.19 204 GLN A C 1
ATOM 1546 O O . GLN A 1 204 ? -11.021 -5.869 -9.340 1.00 93.19 204 GLN A O 1
ATOM 1551 N N . VAL A 1 205 ? -9.234 -6.999 -8.572 1.00 95.31 205 VAL A N 1
ATOM 1552 C CA . VAL A 1 205 ? -8.264 -5.989 -8.983 1.00 95.31 205 VAL A CA 1
ATOM 1553 C C . VAL A 1 205 ? -7.870 -6.244 -10.430 1.00 95.31 205 VAL A C 1
ATOM 1555 O O . VAL A 1 205 ? -7.362 -7.305 -10.793 1.00 95.31 205 VAL A O 1
ATOM 1558 N N . HIS A 1 206 ? -8.075 -5.233 -11.270 1.00 93.38 206 HIS A N 1
ATOM 1559 C CA . HIS A 1 206 ? -7.729 -5.293 -12.681 1.00 93.38 206 HIS A CA 1
ATOM 1560 C C . HIS A 1 206 ? -6.803 -4.152 -13.062 1.00 93.38 206 HIS A C 1
ATOM 1562 O O . HIS A 1 206 ? -7.024 -2.995 -12.702 1.00 93.38 206 HIS A O 1
ATOM 1568 N N . LEU A 1 207 ? -5.781 -4.496 -13.837 1.00 94.38 207 LEU A N 1
ATOM 1569 C CA . LEU A 1 207 ? -4.911 -3.520 -14.466 1.00 94.38 207 LEU A CA 1
ATOM 1570 C C . LEU A 1 207 ? -5.681 -2.769 -15.569 1.00 94.38 207 LEU A C 1
ATOM 1572 O O . LEU A 1 207 ? -6.438 -3.404 -16.312 1.00 94.38 207 LEU A O 1
ATOM 1576 N N . PRO A 1 208 ? -5.492 -1.445 -15.720 1.00 92.31 208 PRO A N 1
ATOM 1577 C CA . PRO A 1 208 ? -6.008 -0.720 -16.874 1.00 92.31 208 PRO A CA 1
ATOM 1578 C C . PRO A 1 208 ? -5.526 -1.342 -18.185 1.00 92.31 208 PRO A C 1
ATOM 1580 O O . PRO A 1 208 ? -4.367 -1.732 -18.316 1.00 92.31 208 PRO A O 1
ATOM 1583 N N . ALA A 1 209 ? -6.414 -1.406 -19.179 1.00 92.06 209 ALA A N 1
ATOM 1584 C CA . ALA A 1 209 ? -6.087 -1.995 -20.477 1.00 92.06 209 ALA A CA 1
ATOM 1585 C C . ALA A 1 209 ? -5.028 -1.189 -21.248 1.00 92.06 209 ALA A C 1
ATOM 1587 O O . ALA A 1 209 ? -4.312 -1.749 -22.075 1.00 92.06 209 ALA A O 1
ATOM 1588 N N . ASN A 1 210 ? -4.952 0.121 -21.004 1.00 93.62 210 ASN A N 1
ATOM 1589 C CA . ASN A 1 210 ? -4.005 1.013 -21.652 1.00 93.62 210 ASN A CA 1
ATOM 1590 C C . ASN A 1 210 ? -2.793 1.264 -20.736 1.00 93.62 210 ASN A C 1
ATOM 1592 O O . ASN A 1 210 ? -2.950 1.912 -19.701 1.00 93.62 210 ASN A O 1
ATOM 1596 N N . PRO A 1 211 ? -1.574 0.836 -21.119 1.00 92.38 211 PRO A N 1
ATOM 1597 C CA . PRO A 1 211 ? -0.369 1.066 -20.326 1.00 92.38 211 PRO A CA 1
ATOM 1598 C C . PRO A 1 211 ? -0.064 2.531 -20.025 1.00 92.38 211 PRO A C 1
ATOM 1600 O O . PRO A 1 211 ? 0.542 2.826 -18.997 1.00 92.38 211 PRO A O 1
ATOM 1603 N N . ALA A 1 212 ? -0.503 3.452 -20.888 1.00 92.94 212 ALA A N 1
ATOM 1604 C CA . ALA A 1 212 ? -0.323 4.884 -20.670 1.00 92.94 212 ALA A CA 1
ATOM 1605 C C . ALA A 1 212 ? -1.122 5.419 -19.466 1.00 92.94 212 ALA A C 1
ATOM 1607 O O . ALA A 1 212 ? -0.810 6.497 -18.972 1.00 92.94 212 ALA A O 1
ATOM 1608 N N . ASP A 1 213 ? -2.113 4.671 -18.968 1.00 93.12 213 ASP A N 1
ATOM 1609 C CA . ASP A 1 213 ? -2.894 5.060 -17.787 1.00 93.12 213 ASP A CA 1
ATOM 1610 C C . ASP A 1 213 ? -2.099 4.885 -16.484 1.00 93.12 213 ASP A C 1
ATOM 1612 O O . ASP A 1 213 ? -2.474 5.445 -15.455 1.00 93.12 213 ASP A O 1
ATOM 1616 N N . TYR A 1 214 ? -1.015 4.104 -16.521 1.00 94.06 214 TYR A N 1
ATOM 1617 C CA . TYR A 1 214 ? -0.176 3.823 -15.359 1.00 94.06 214 TYR A CA 1
ATOM 1618 C C . TYR A 1 214 ? 1.321 3.935 -15.642 1.00 94.06 214 TYR A C 1
ATOM 1620 O O . TYR A 1 214 ? 2.100 3.560 -14.782 1.00 94.06 214 TYR A O 1
ATOM 1628 N N . SER A 1 215 ? 1.751 4.410 -16.814 1.00 95.50 215 SER A N 1
ATOM 1629 C CA . SER A 1 215 ? 3.171 4.509 -17.184 1.00 95.50 215 SER A CA 1
ATOM 1630 C C . SER A 1 215 ? 3.536 5.939 -17.562 1.00 95.50 215 SER A C 1
ATOM 1632 O O . SER A 1 215 ? 2.838 6.577 -18.349 1.00 95.50 215 SER A O 1
ATOM 1634 N N . THR A 1 216 ? 4.666 6.424 -17.054 1.00 95.25 216 THR A N 1
ATOM 1635 C CA . THR A 1 216 ? 5.274 7.690 -17.474 1.00 95.25 216 THR A CA 1
ATOM 1636 C C . THR A 1 216 ? 6.649 7.438 -18.077 1.00 95.25 216 THR A C 1
ATOM 1638 O O . THR A 1 216 ? 7.317 6.458 -17.747 1.00 95.25 216 THR A O 1
ATOM 1641 N N . TYR A 1 217 ? 7.075 8.323 -18.974 1.00 93.19 217 TYR A N 1
ATOM 1642 C CA . TYR A 1 217 ? 8.333 8.202 -19.704 1.00 93.19 217 TYR A CA 1
ATOM 1643 C C . TYR A 1 217 ? 9.198 9.444 -19.489 1.00 93.19 217 TYR A C 1
ATOM 1645 O O . TYR A 1 217 ? 8.686 10.522 -19.180 1.00 93.19 217 TYR A O 1
ATOM 1653 N N . GLU A 1 218 ? 10.508 9.287 -19.654 1.00 92.69 218 GLU A N 1
ATOM 1654 C CA . GLU A 1 218 ? 11.451 10.407 -19.688 1.00 92.69 218 GLU A CA 1
ATOM 1655 C C . GLU A 1 218 ? 11.235 11.287 -20.932 1.00 92.69 218 GLU A C 1
ATOM 1657 O O . GLU A 1 218 ? 10.467 10.953 -21.836 1.00 92.69 218 GLU A O 1
ATOM 1662 N N . GLU A 1 219 ? 11.952 12.411 -21.018 1.00 89.19 219 GLU A N 1
ATOM 1663 C CA . GLU A 1 219 ? 11.843 13.368 -22.135 1.00 89.19 219 GLU A CA 1
ATOM 1664 C C . GLU A 1 219 ? 12.117 12.742 -23.514 1.00 89.19 219 GLU A C 1
ATOM 1666 O O . GLU A 1 219 ? 11.612 13.219 -24.529 1.00 89.19 219 GLU A O 1
ATOM 1671 N N . ASN A 1 220 ? 12.873 11.640 -23.559 1.00 88.94 220 ASN A N 1
ATOM 1672 C CA . ASN A 1 220 ? 13.126 10.877 -24.782 1.00 88.94 220 ASN A CA 1
ATOM 1673 C C . ASN A 1 220 ? 11.910 10.058 -25.272 1.00 88.94 220 ASN A C 1
ATOM 1675 O O . ASN A 1 220 ? 11.995 9.407 -26.315 1.00 88.94 220 ASN A O 1
ATOM 1679 N N . GLY A 1 221 ? 10.811 10.038 -24.511 1.00 87.56 221 GLY A N 1
ATOM 1680 C CA . GLY A 1 221 ? 9.543 9.388 -24.844 1.00 87.56 221 GLY A CA 1
ATOM 1681 C C . GLY A 1 221 ? 9.572 7.859 -24.923 1.00 87.56 221 GLY A C 1
ATOM 1682 O O . GLY A 1 221 ? 8.578 7.263 -25.325 1.00 87.56 221 GLY A O 1
ATOM 1683 N N . THR A 1 222 ? 10.690 7.215 -24.583 1.00 89.12 222 THR A N 1
ATOM 1684 C CA . THR A 1 222 ? 10.890 5.764 -24.768 1.00 89.12 222 THR A CA 1
ATOM 1685 C C . THR A 1 222 ? 11.393 5.068 -23.510 1.00 89.12 222 THR A C 1
ATOM 1687 O O . THR A 1 222 ? 11.022 3.923 -23.256 1.00 89.12 222 THR A O 1
ATOM 1690 N N . THR A 1 223 ? 12.182 5.752 -22.685 1.00 91.69 223 THR A N 1
ATOM 1691 C CA . THR A 1 223 ? 12.632 5.234 -21.393 1.00 91.69 223 THR A CA 1
ATOM 1692 C C . THR A 1 223 ? 11.518 5.377 -20.368 1.00 91.69 223 THR A C 1
ATOM 1694 O O . THR A 1 223 ? 11.046 6.481 -20.104 1.00 91.69 223 THR A O 1
ATOM 1697 N N . LEU A 1 224 ? 11.097 4.251 -19.795 1.00 93.50 224 LEU A N 1
ATOM 1698 C CA . LEU A 1 224 ? 10.096 4.210 -18.736 1.00 93.50 224 LEU A CA 1
ATOM 1699 C C . LEU A 1 224 ? 10.656 4.874 -17.472 1.00 93.50 224 LEU A C 1
ATOM 1701 O O . LEU A 1 224 ? 11.726 4.496 -16.997 1.00 93.50 224 LEU A O 1
ATOM 1705 N N . LYS A 1 225 ? 9.935 5.859 -16.942 1.00 94.25 225 LYS A N 1
ATOM 1706 C CA . LYS A 1 225 ? 10.324 6.628 -15.756 1.00 94.25 225 LYS A CA 1
ATOM 1707 C C . LYS A 1 225 ? 9.638 6.104 -14.505 1.00 94.25 225 LYS A C 1
ATOM 1709 O O . LYS A 1 225 ? 10.307 5.732 -13.546 1.00 94.25 225 LYS A O 1
ATOM 1714 N N . THR A 1 226 ? 8.311 6.027 -14.529 1.00 95.94 226 THR A N 1
ATOM 1715 C CA . THR A 1 226 ? 7.530 5.420 -13.449 1.00 95.94 226 THR A CA 1
ATOM 1716 C C . THR A 1 226 ? 6.421 4.544 -13.999 1.00 95.94 226 THR A C 1
ATOM 1718 O O . THR A 1 226 ? 5.927 4.766 -15.108 1.00 95.94 226 THR A O 1
ATOM 1721 N N . GLN A 1 227 ? 6.007 3.565 -13.201 1.00 97.00 227 GLN A N 1
ATOM 1722 C CA . GLN A 1 227 ? 4.690 2.964 -13.321 1.00 97.00 227 GLN A CA 1
ATOM 1723 C C . GLN A 1 227 ? 3.950 3.093 -12.005 1.00 97.00 227 GLN A C 1
ATOM 1725 O O . GLN A 1 227 ? 4.442 2.633 -10.982 1.00 97.00 227 GLN A O 1
ATOM 1730 N N . GLU A 1 228 ? 2.781 3.713 -12.014 1.00 96.19 228 GLU A N 1
ATOM 1731 C CA . GLU A 1 228 ? 2.000 3.933 -10.807 1.00 96.19 228 GLU A CA 1
ATOM 1732 C C . GLU A 1 228 ? 0.513 3.845 -11.111 1.00 96.19 228 GLU A C 1
ATOM 1734 O O . GLU A 1 228 ? 0.033 4.402 -12.099 1.00 96.19 228 GLU A O 1
ATOM 1739 N N . PHE A 1 229 ? -0.224 3.151 -10.249 1.00 94.88 229 PHE A N 1
ATOM 1740 C CA . PHE A 1 229 ? -1.674 3.117 -10.343 1.00 94.88 229 PHE A CA 1
ATOM 1741 C C . PHE A 1 229 ? -2.328 2.940 -8.977 1.00 94.88 229 PHE A C 1
ATOM 1743 O O . PHE A 1 229 ? -1.827 2.207 -8.118 1.00 94.88 229 PHE A O 1
ATOM 1750 N N . THR A 1 230 ? -3.487 3.581 -8.817 1.00 96.38 230 THR A N 1
ATOM 1751 C CA . THR A 1 230 ? -4.353 3.420 -7.651 1.00 96.38 230 THR A CA 1
ATOM 1752 C C . THR A 1 230 ? -5.493 2.472 -7.982 1.00 96.38 230 THR A C 1
ATOM 1754 O O . THR A 1 230 ? -6.344 2.761 -8.821 1.00 96.38 230 THR A O 1
ATOM 1757 N N . PHE A 1 231 ? -5.538 1.359 -7.268 1.00 96.00 231 PHE A N 1
ATOM 1758 C CA . PHE A 1 231 ? -6.600 0.370 -7.319 1.00 96.00 231 PHE A CA 1
ATOM 1759 C C . PHE A 1 231 ? -7.586 0.614 -6.182 1.00 96.00 231 PHE A C 1
ATOM 1761 O O . PHE A 1 231 ? -7.206 1.019 -5.083 1.00 96.00 231 PHE A O 1
ATOM 1768 N N . GLU A 1 232 ? -8.859 0.340 -6.429 1.00 95.31 232 GLU A N 1
ATOM 1769 C CA . GLU A 1 232 ? -9.918 0.458 -5.432 1.00 95.31 232 GLU A CA 1
ATOM 1770 C C . GLU A 1 232 ? -10.839 -0.752 -5.523 1.00 95.31 232 GLU A C 1
ATOM 1772 O O . GLU A 1 232 ? -11.068 -1.289 -6.607 1.00 95.31 232 GLU A O 1
ATOM 1777 N N . GLY A 1 233 ? -11.413 -1.145 -4.391 1.00 95.44 233 GLY A N 1
ATOM 1778 C CA . GLY A 1 233 ? -12.312 -2.289 -4.357 1.00 95.44 233 GLY A CA 1
ATOM 1779 C C . GLY A 1 233 ? -13.092 -2.416 -3.059 1.00 95.44 233 GLY A C 1
ATOM 1780 O O . GLY A 1 233 ? -13.100 -1.520 -2.205 1.00 95.44 233 GLY A O 1
ATOM 1781 N N . ASP A 1 234 ? -13.814 -3.524 -2.941 1.00 96.38 234 ASP A N 1
ATOM 1782 C CA . ASP A 1 234 ? -14.543 -3.900 -1.736 1.00 96.38 234 ASP A CA 1
ATOM 1783 C C . ASP A 1 234 ? -13.783 -5.007 -0.999 1.00 96.38 234 ASP A C 1
ATOM 1785 O O . ASP A 1 234 ? -13.221 -5.929 -1.587 1.00 96.38 234 ASP A O 1
ATOM 1789 N N . CYS A 1 235 ? -13.801 -4.919 0.323 1.00 96.50 235 CYS A N 1
ATOM 1790 C CA . CYS A 1 235 ? -13.315 -5.970 1.200 1.00 96.50 235 CYS A CA 1
ATOM 1791 C C . CYS A 1 235 ? -14.218 -6.058 2.428 1.00 96.50 235 CYS A C 1
ATOM 1793 O O . CYS A 1 235 ? -15.177 -5.292 2.583 1.00 96.50 235 CYS A O 1
ATOM 1795 N N . SER A 1 236 ? -13.935 -6.999 3.315 1.00 96.19 236 SER A N 1
ATOM 1796 C CA . SER A 1 236 ? -14.653 -7.137 4.569 1.00 96.19 236 SER A CA 1
ATOM 1797 C C . SER A 1 236 ? -13.751 -7.630 5.689 1.00 96.19 236 SER A C 1
ATOM 1799 O O . SER A 1 236 ? -12.697 -8.218 5.458 1.00 96.19 236 SER A O 1
ATOM 1801 N N . TYR A 1 237 ? -14.190 -7.372 6.913 1.00 96.06 237 TYR A N 1
ATOM 1802 C CA . TYR A 1 237 ? -13.617 -7.929 8.131 1.00 96.06 237 TYR A CA 1
ATOM 1803 C C . TYR A 1 237 ? -14.769 -8.256 9.082 1.00 96.06 237 TYR A C 1
ATOM 1805 O O . TYR A 1 237 ? -15.664 -7.428 9.251 1.00 96.06 237 TYR A O 1
ATOM 1813 N N . ASN A 1 238 ? -14.805 -9.462 9.656 1.00 93.75 238 ASN A N 1
ATOM 1814 C CA . ASN A 1 238 ? -15.913 -9.937 10.503 1.00 93.75 238 ASN A CA 1
ATOM 1815 C C . ASN A 1 238 ? -17.309 -9.712 9.876 1.00 93.75 238 ASN A C 1
ATOM 1817 O O . ASN A 1 238 ? -18.235 -9.240 10.535 1.00 93.75 238 ASN A O 1
ATOM 1821 N N . ASN A 1 239 ? -17.457 -10.007 8.578 1.00 90.44 239 ASN A N 1
ATOM 1822 C CA . ASN A 1 239 ? -18.672 -9.772 7.777 1.00 90.44 239 ASN A CA 1
ATOM 1823 C C . ASN A 1 239 ? -19.119 -8.298 7.665 1.00 90.44 239 ASN A C 1
ATOM 1825 O O . ASN A 1 239 ? -20.191 -8.012 7.124 1.00 90.44 239 ASN A O 1
ATOM 1829 N N . LYS A 1 240 ? -18.314 -7.340 8.138 1.00 94.12 240 LYS A N 1
ATOM 1830 C CA . LYS A 1 240 ? -18.560 -5.909 7.951 1.00 94.12 240 LYS A CA 1
ATOM 1831 C C . LYS A 1 240 ? -18.000 -5.468 6.596 1.00 94.12 240 LYS A C 1
ATOM 1833 O O . LYS A 1 240 ? -16.807 -5.649 6.363 1.00 94.12 240 LYS A O 1
ATOM 1838 N N . PRO A 1 241 ? -18.813 -4.863 5.712 1.00 95.31 241 PRO A N 1
ATOM 1839 C CA . PRO A 1 241 ? -18.338 -4.386 4.421 1.00 95.31 241 PRO A CA 1
ATOM 1840 C C . PRO A 1 241 ? -17.485 -3.122 4.575 1.00 95.31 241 PRO A C 1
ATOM 1842 O O . PRO A 1 241 ? -17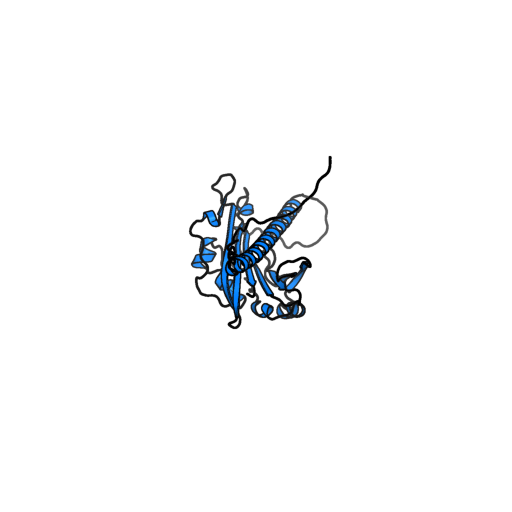.910 -2.139 5.189 1.00 95.31 241 PRO A O 1
ATOM 1845 N N . LEU A 1 242 ? -16.320 -3.128 3.942 1.00 96.19 242 LEU A N 1
ATOM 1846 C CA . LEU A 1 242 ? -15.312 -2.071 3.949 1.00 96.19 242 LEU A CA 1
ATOM 1847 C C . LEU A 1 242 ? -14.960 -1.676 2.506 1.00 96.19 242 LEU A C 1
ATOM 1849 O O . LEU A 1 242 ? -15.507 -2.219 1.540 1.00 96.19 242 LEU A O 1
ATOM 1853 N N . LYS A 1 243 ? -14.094 -0.676 2.356 1.00 96.06 243 LYS A N 1
ATOM 1854 C CA . LYS A 1 243 ? -13.478 -0.306 1.077 1.00 96.06 243 LYS A CA 1
ATOM 1855 C C . LYS A 1 243 ? -11.971 -0.319 1.234 1.00 96.06 243 LYS A C 1
ATOM 1857 O O . LYS A 1 243 ? -11.480 0.125 2.272 1.00 96.06 243 LYS A O 1
ATOM 1862 N N . PHE A 1 244 ? -11.264 -0.752 0.197 1.00 96.94 244 PHE A N 1
ATOM 1863 C CA . PHE A 1 244 ? -9.821 -0.571 0.128 1.00 96.94 244 PHE A CA 1
ATOM 1864 C C . PHE A 1 244 ? -9.426 0.361 -1.014 1.00 96.94 244 PHE A C 1
ATOM 1866 O O . PHE A 1 244 ? -10.142 0.497 -2.009 1.00 96.94 244 PHE A O 1
ATOM 1873 N N . SER A 1 245 ? -8.265 0.980 -0.847 1.00 96.81 245 SER A N 1
ATOM 1874 C CA . SER A 1 245 ? -7.513 1.665 -1.890 1.00 96.81 245 SER A CA 1
ATOM 1875 C C . SER A 1 245 ? -6.058 1.229 -1.777 1.00 96.81 245 SER A C 1
ATOM 1877 O O . SER A 1 245 ? -5.523 1.179 -0.670 1.00 96.81 245 SER A O 1
ATOM 1879 N N . ALA A 1 246 ? -5.429 0.877 -2.891 1.00 96.94 246 ALA A N 1
ATOM 1880 C CA . ALA A 1 246 ? -4.044 0.441 -2.924 1.00 96.94 246 ALA A CA 1
ATOM 1881 C C . ALA A 1 246 ? -3.275 1.165 -4.028 1.00 96.94 246 ALA A C 1
ATOM 1883 O O . ALA A 1 246 ? -3.765 1.268 -5.147 1.00 96.94 246 ALA A O 1
ATOM 1884 N N . VAL A 1 247 ? -2.071 1.639 -3.726 1.00 97.81 247 VAL A N 1
ATOM 1885 C CA . VAL A 1 247 ? -1.156 2.259 -4.686 1.00 97.81 247 VAL A CA 1
ATOM 1886 C C . VAL A 1 247 ? 0.020 1.322 -4.894 1.00 97.81 247 VAL A C 1
ATOM 1888 O O . VAL A 1 247 ? 0.746 1.020 -3.944 1.00 97.81 247 VAL A O 1
ATOM 1891 N N . LEU A 1 248 ? 0.204 0.871 -6.132 1.00 97.44 248 LEU A N 1
ATOM 1892 C CA . LEU A 1 248 ? 1.420 0.190 -6.566 1.00 97.44 248 LEU A CA 1
ATOM 1893 C C . LEU A 1 248 ? 2.262 1.192 -7.349 1.00 97.44 248 LEU A C 1
ATOM 1895 O O . LEU A 1 248 ? 1.741 1.810 -8.276 1.00 97.44 248 LEU A O 1
ATOM 1899 N N . SER A 1 249 ? 3.536 1.341 -6.989 1.00 96.31 249 SER A N 1
ATOM 1900 C CA . SER A 1 249 ? 4.451 2.292 -7.624 1.00 96.31 249 SER A CA 1
ATOM 1901 C C . SER A 1 249 ? 5.804 1.646 -7.901 1.00 96.31 249 SER A C 1
ATOM 1903 O O . SER A 1 249 ? 6.386 0.997 -7.030 1.00 96.31 249 SER A O 1
ATOM 1905 N N . TYR A 1 250 ? 6.272 1.776 -9.138 1.00 95.62 250 TYR A N 1
ATOM 1906 C CA . TYR A 1 250 ? 7.578 1.361 -9.633 1.00 95.62 250 TYR A CA 1
ATOM 1907 C C . TYR A 1 250 ? 8.290 2.618 -10.134 1.00 95.62 250 TYR A C 1
ATOM 1909 O O . TYR A 1 250 ? 7.851 3.228 -11.107 1.00 95.62 250 TYR A O 1
ATOM 1917 N N . ASP A 1 251 ? 9.390 2.997 -9.495 1.00 94.50 251 ASP A N 1
ATOM 1918 C CA . ASP A 1 251 ? 10.209 4.146 -9.878 1.00 94.50 251 ASP A CA 1
ATOM 1919 C C . ASP A 1 251 ? 11.541 3.660 -10.456 1.00 94.50 251 ASP A C 1
ATOM 1921 O O . ASP A 1 251 ? 12.338 3.005 -9.775 1.00 94.50 251 ASP A O 1
ATOM 1925 N N . PHE A 1 252 ? 11.765 3.966 -11.733 1.00 93.50 252 PHE A N 1
ATOM 1926 C CA . PHE A 1 252 ? 12.949 3.570 -12.487 1.00 93.50 252 PHE A CA 1
ATOM 1927 C C . PHE A 1 252 ? 14.028 4.657 -12.496 1.00 93.50 252 PHE A C 1
ATOM 1929 O O . PHE A 1 252 ? 15.087 4.434 -13.070 1.00 93.50 252 PHE A O 1
ATOM 1936 N N . THR A 1 253 ? 13.825 5.803 -11.840 1.00 90.38 253 THR A N 1
ATOM 1937 C CA . THR A 1 253 ? 14.744 6.954 -11.890 1.00 90.38 253 THR A CA 1
ATOM 1938 C C . THR A 1 253 ? 16.180 6.569 -11.522 1.00 90.38 253 THR A C 1
ATOM 1940 O O . THR A 1 253 ? 17.109 6.904 -12.251 1.00 90.38 253 THR A O 1
ATOM 1943 N N . ALA A 1 254 ? 16.376 5.807 -10.438 1.00 88.88 254 ALA A N 1
ATOM 1944 C CA . ALA A 1 254 ? 17.704 5.325 -10.041 1.00 88.88 254 ALA A CA 1
ATOM 1945 C C . ALA A 1 254 ? 18.274 4.286 -11.024 1.00 88.88 254 ALA A C 1
ATOM 1947 O O . ALA A 1 254 ? 19.462 4.314 -11.339 1.00 88.88 254 ALA A O 1
ATOM 1948 N N . ALA A 1 255 ? 17.416 3.406 -11.549 1.00 89.19 255 ALA A N 1
ATOM 1949 C CA . ALA A 1 255 ? 17.792 2.398 -12.539 1.00 89.19 255 ALA A CA 1
ATOM 1950 C C . ALA A 1 255 ? 18.189 3.008 -13.895 1.00 89.19 255 ALA A C 1
ATOM 1952 O O . ALA A 1 255 ? 19.003 2.432 -14.610 1.00 89.19 255 ALA A O 1
ATOM 1953 N N . ASN A 1 256 ? 17.637 4.175 -14.232 1.00 90.50 256 ASN A N 1
ATOM 1954 C CA . ASN A 1 256 ? 17.872 4.886 -15.488 1.00 90.50 256 ASN A CA 1
ATOM 1955 C C . ASN A 1 256 ? 19.137 5.761 -15.470 1.00 90.50 256 ASN A C 1
ATOM 1957 O O . ASN A 1 256 ? 19.479 6.356 -16.495 1.00 90.50 256 ASN A O 1
ATOM 1961 N N . LEU A 1 257 ? 19.835 5.874 -14.333 1.00 89.81 257 LEU A N 1
ATOM 1962 C CA . LEU A 1 257 ? 21.114 6.581 -14.276 1.00 89.81 257 LEU A CA 1
ATOM 1963 C C . LEU A 1 257 ? 22.151 5.894 -15.187 1.00 89.81 257 LEU A C 1
ATOM 1965 O O . LEU A 1 257 ? 22.082 4.682 -15.378 1.00 89.81 257 LEU A O 1
ATOM 1969 N N . PRO A 1 258 ? 23.168 6.613 -15.706 1.00 84.94 258 PRO A N 1
ATOM 1970 C CA . PRO A 1 258 ? 24.193 6.018 -16.574 1.00 84.94 258 PRO A CA 1
ATOM 1971 C C . PRO A 1 258 ? 24.927 4.813 -15.965 1.00 84.94 258 PRO A C 1
ATOM 1973 O O . PRO A 1 258 ? 25.429 3.961 -16.692 1.00 84.94 258 PRO A O 1
ATOM 1976 N N . THR A 1 259 ? 24.996 4.753 -14.634 1.00 83.94 259 THR A N 1
ATOM 1977 C CA . THR A 1 259 ? 25.580 3.654 -13.851 1.00 83.94 259 THR A CA 1
ATOM 1978 C C . THR A 1 259 ? 24.523 2.835 -13.101 1.00 83.94 259 THR A C 1
ATOM 1980 O O . THR A 1 259 ? 24.874 2.056 -12.219 1.00 83.94 259 THR A O 1
ATOM 1983 N N . GLY A 1 260 ? 23.239 3.066 -13.379 1.00 77.25 260 GLY A N 1
ATOM 1984 C CA . GLY A 1 260 ? 22.115 2.445 -12.689 1.00 77.25 260 GLY A CA 1
ATOM 1985 C C . GLY A 1 260 ? 21.903 0.992 -13.103 1.00 77.25 260 GLY A C 1
ATOM 1986 O O . GLY A 1 260 ? 22.276 0.564 -14.198 1.00 77.25 260 GLY A O 1
ATOM 1987 N N . ASN A 1 261 ? 21.289 0.219 -12.211 1.00 83.62 261 ASN A N 1
ATOM 1988 C CA . ASN A 1 261 ? 20.878 -1.155 -12.467 1.00 83.62 261 ASN A CA 1
ATOM 1989 C C . ASN A 1 261 ? 19.346 -1.262 -12.413 1.00 83.62 261 ASN A C 1
ATOM 1991 O O . ASN A 1 261 ? 18.697 -0.611 -11.602 1.00 83.62 261 ASN A O 1
ATOM 1995 N N . VAL A 1 262 ? 18.740 -2.146 -13.210 1.00 81.94 262 VAL A N 1
ATOM 1996 C CA . VAL A 1 262 ? 17.304 -2.484 -13.098 1.00 81.94 262 VAL A CA 1
ATOM 1997 C C . VAL A 1 262 ? 16.953 -2.969 -11.684 1.00 81.94 262 VAL A C 1
ATOM 1999 O O . VAL A 1 262 ? 15.853 -2.735 -11.183 1.00 81.94 262 VAL A O 1
ATOM 2002 N N . SER A 1 263 ? 17.913 -3.575 -10.981 1.00 82.38 263 SER A N 1
ATOM 2003 C CA . SER A 1 263 ? 17.796 -3.907 -9.563 1.00 82.38 263 SER A CA 1
ATOM 2004 C C . SER A 1 263 ? 17.781 -2.693 -8.638 1.00 82.38 263 SER A C 1
ATOM 2006 O O . SER A 1 263 ? 17.813 -2.888 -7.424 1.00 82.38 263 SER A O 1
ATOM 2008 N N . ASP A 1 264 ? 17.766 -1.465 -9.145 1.00 85.75 264 ASP A N 1
ATOM 2009 C CA . ASP A 1 264 ? 17.660 -0.219 -8.379 1.00 85.75 264 ASP A CA 1
ATOM 2010 C C . ASP A 1 264 ? 16.273 0.409 -8.500 1.00 85.75 264 ASP A C 1
ATOM 2012 O O . ASP A 1 264 ? 15.987 1.380 -7.805 1.00 85.75 264 ASP A O 1
ATOM 2016 N N . THR A 1 265 ? 15.376 -0.193 -9.292 1.00 89.44 265 THR A N 1
ATOM 2017 C CA . THR A 1 265 ? 13.965 0.192 -9.319 1.00 89.44 265 THR A CA 1
ATOM 2018 C C . THR A 1 265 ? 13.371 0.099 -7.915 1.00 89.44 265 THR A C 1
ATOM 2020 O O . THR A 1 265 ? 13.426 -0.961 -7.271 1.00 89.44 265 THR A O 1
ATOM 2023 N N . LEU A 1 266 ? 12.781 1.196 -7.446 1.00 91.69 266 LEU A N 1
ATOM 2024 C CA . LEU A 1 266 ? 12.021 1.212 -6.200 1.00 91.69 266 LEU A CA 1
ATOM 2025 C C . LEU A 1 266 ? 10.626 0.693 -6.501 1.00 91.69 266 LEU A C 1
ATOM 2027 O O . LEU A 1 266 ? 9.972 1.182 -7.414 1.00 91.69 266 LEU A O 1
ATOM 2031 N N . ARG A 1 267 ? 10.183 -0.324 -5.767 1.00 93.81 267 ARG A N 1
ATOM 2032 C CA . ARG A 1 267 ? 8.885 -0.964 -5.983 1.00 93.81 267 ARG A CA 1
ATOM 2033 C C . ARG A 1 267 ? 8.153 -0.988 -4.662 1.00 93.81 267 ARG A C 1
ATOM 2035 O O . ARG A 1 267 ? 8.540 -1.744 -3.776 1.00 93.81 267 ARG A O 1
ATOM 2042 N N . ASN A 1 268 ? 7.117 -0.175 -4.538 1.00 94.75 268 ASN A N 1
ATOM 2043 C CA . ASN A 1 268 ? 6.398 0.023 -3.290 1.00 94.75 268 ASN A CA 1
ATOM 2044 C C . ASN A 1 268 ? 4.914 -0.274 -3.462 1.00 94.75 268 ASN A C 1
ATOM 2046 O O . ASN A 1 268 ? 4.307 0.061 -4.481 1.00 94.75 268 ASN A O 1
ATOM 2050 N N . LEU A 1 269 ? 4.340 -0.879 -2.429 1.00 96.94 269 LEU A N 1
ATOM 2051 C CA . LEU A 1 269 ? 2.914 -1.095 -2.288 1.00 96.94 269 LEU A CA 1
ATOM 2052 C C . LEU A 1 269 ? 2.430 -0.385 -1.028 1.00 96.94 269 LEU A C 1
ATOM 2054 O O . LEU A 1 269 ? 2.960 -0.609 0.060 1.00 96.94 269 LEU A O 1
ATOM 2058 N N . TYR A 1 270 ? 1.379 0.411 -1.177 1.00 97.19 270 TYR A N 1
ATOM 2059 C CA . TYR A 1 270 ? 0.622 0.980 -0.069 1.00 97.19 270 TYR A CA 1
ATOM 2060 C C . TYR A 1 270 ? -0.816 0.500 -0.163 1.00 97.19 270 TYR A C 1
ATOM 2062 O O . TYR A 1 270 ? -1.452 0.690 -1.192 1.00 97.19 270 TYR A O 1
ATOM 2070 N N . VAL A 1 271 ? -1.345 -0.102 0.895 1.00 97.38 271 VAL A N 1
ATOM 2071 C CA . VAL A 1 271 ? -2.730 -0.580 0.965 1.00 97.38 271 VAL A CA 1
ATOM 2072 C C . VAL A 1 271 ? -3.421 0.106 2.127 1.00 97.38 271 VAL A C 1
ATOM 2074 O O . VAL A 1 271 ? -2.901 0.093 3.236 1.00 97.38 271 VAL A O 1
ATOM 2077 N N . TYR A 1 272 ? -4.604 0.664 1.898 1.00 96.69 272 TYR A N 1
ATOM 2078 C CA . TYR A 1 272 ? -5.440 1.296 2.912 1.00 96.69 272 TYR A CA 1
ATOM 2079 C C . TYR A 1 272 ? -6.831 0.677 2.907 1.00 96.69 272 TYR A C 1
ATOM 2081 O O . TYR A 1 272 ? -7.418 0.473 1.848 1.00 96.69 272 TYR A O 1
ATOM 2089 N N . VAL A 1 273 ? -7.392 0.449 4.091 1.00 96.88 273 VAL A N 1
ATOM 2090 C CA . VAL A 1 273 ? -8.762 -0.028 4.288 1.00 96.88 273 VAL A CA 1
ATOM 2091 C C . VAL A 1 273 ? -9.499 0.926 5.214 1.00 96.88 273 VAL A C 1
ATOM 2093 O O . VAL A 1 273 ? -8.977 1.316 6.256 1.00 96.88 273 VAL A O 1
ATOM 2096 N N . ILE A 1 274 ? -10.712 1.315 4.827 1.00 92.69 274 ILE A N 1
ATOM 2097 C CA . ILE A 1 274 ? -11.526 2.316 5.523 1.00 92.69 274 ILE A CA 1
ATOM 2098 C C . ILE A 1 274 ? -12.943 1.799 5.799 1.00 92.69 274 ILE A C 1
ATOM 2100 O O . ILE A 1 274 ? -13.542 1.090 4.979 1.00 92.69 274 ILE A O 1
ATOM 2104 N N . GLU A 1 275 ? -13.495 2.173 6.958 1.00 86.06 275 GLU A N 1
ATOM 2105 C CA . GLU A 1 275 ? -14.914 1.969 7.268 1.00 86.06 275 GLU A CA 1
ATOM 2106 C C . GLU A 1 275 ? -15.814 2.824 6.349 1.00 86.06 275 GLU A C 1
ATOM 2108 O O . GLU A 1 275 ? -15.493 3.965 6.020 1.00 86.06 275 GLU A O 1
ATOM 2113 N N . LYS A 1 276 ? -16.950 2.264 5.909 1.00 68.94 276 LYS A N 1
ATOM 2114 C CA . LYS A 1 276 ? -17.922 2.951 5.032 1.00 68.94 276 LYS A CA 1
ATOM 2115 C C . LYS A 1 276 ? -18.669 4.106 5.702 1.00 68.94 276 LYS A C 1
ATOM 2117 O O . LYS A 1 276 ? -18.983 4.000 6.906 1.00 68.94 276 LYS A O 1
#

Radius of gyration: 26.24 Å; chains: 1; bounding box: 92×87×48 Å

pLDDT: mean 75.85, std 24.02, range [28.84, 97.81]

Sequence (276 aa):
MSADKHTSRGAHSKTPRKKRKFSEAVRKRRRRLIGIIVILLLVICAVLAGGYNVYVDVQGKYTPSSDAADSSIVGVSDDASDRSNAPATRVPHIAELLSCSVDEVSTHLGENALLVSDFVDPLSSTAVVRHMKYSLTNEPNDGRSGFPTVFVNANIQNKVVQVGYGVSLRLLDVGDVSFADAITHKHLIEKTLGLMGFTCDDNQVHLPANPADYSTYEENGTTLKTQEFTFEGDCSYNNKPLKFSAVLSYDFTAANLPTGNVSDTLRNLYVYVIEK

Secondary structure (DSSP, 8-state):
-----------------------HHHHHHHHHHHHHHHHHHHHHHHHHHHHHHHHHHHHHTSS----------------TT-TT-SPPPPPP--GGGGGSBHHHHHHHH-TTEEEEEEEE-TT-SSS--EEEEEEETTSPPBTTTBS-EEEEEE-TTSBEEEEEEEEETTTTTT-S--HHHHHHTT-HHHHHHHHTT-EE-TT-----SSGGGTEEE-TTSSSEEEEEEEEEEEEEETTEEEEEEEEEEEE-TTTTSTT--GGG-EEEEEEEEEE-